Protein AF-L7VYG9-F1 (afdb_monomer)

Organism: NCBI:txid1256578

Sequence (312 aa):
MRDIRASSAPLLAEAERALAEGKRWLALSRLERVWTDLEAAEYSSAIPGDLRHQMSELEREWQRLAPELGAHRTPGPRPAFELLPAAARALAEAALAQMPVYYEASLDYGRNTAPEYGLFYLGAARAQRDFISLVASLPRRPKTWPALSPRDVTGEIAAVRDELLAAYRPPLSIERHAVFIRISALLKEADELGAAGARYGAVLRLLDAKARVARLLHPGRTMGRDQAAARAATYEAVLGSSPLDTTLQRLFLETAQFSAANPDPAAGGGEIAAAIFEDVLPYFPVVLGPAPPAPPQRLAEATVTLVRWPYT

Mean predicted aligned error: 4.99 Å

pLDDT: mean 92.72, std 9.11, range [50.97, 98.69]

Secondary structure (DSSP, 8-state):
-HHHHHHHHHHHHHHHHHHHTT-HHHHHHHHHHHHHHHHHHHHHHHS-HHHHT-HHHHHHHHHHHHHHHHTT-S----GGGTTS-HHHHHHHHHHHHHHHHHHHHHHHHHHHS-HHHHHHHHHHHHHHHHHHHHHHTSPPPPTTSPPP-----HHHHHHHHHHHHHH--TTHHHHTHHHHHHHHHHHHHHHHHHHTT-HHHHHHHHHHHHHHHHHHHSTT----HHHHHHHHHHHHHHHHH-SS--HHHHHHHHHHHHHHT---GGGTHHHHHHHIIIIIGGGHHHHHSPPPPPPP-------------S--

Structure (mmCIF, N/CA/C/O backbone):
data_AF-L7VYG9-F1
#
_entry.id   AF-L7VYG9-F1
#
loop_
_atom_site.group_PDB
_atom_site.id
_atom_site.type_symbol
_atom_site.label_atom_id
_atom_site.label_alt_id
_atom_site.label_comp_id
_atom_site.label_asym_id
_atom_site.label_entity_id
_atom_site.label_seq_id
_atom_site.pdbx_PDB_ins_code
_atom_site.Cartn_x
_atom_site.Cartn_y
_atom_site.Cartn_z
_atom_site.occupancy
_atom_site.B_i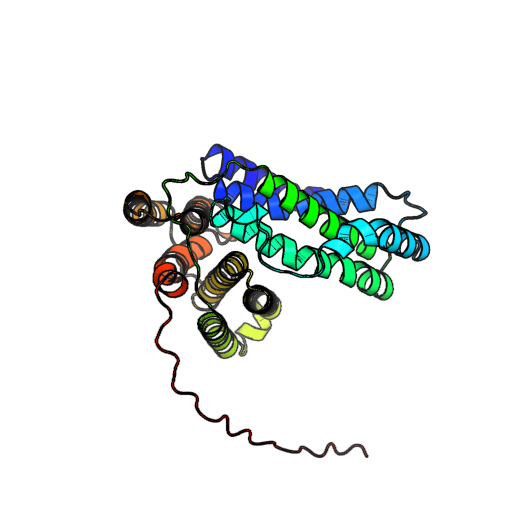so_or_equiv
_atom_site.auth_seq_id
_atom_site.auth_comp_id
_atom_site.auth_asym_id
_atom_site.auth_atom_id
_atom_site.pdbx_PDB_model_num
ATOM 1 N N . MET A 1 1 ? 13.886 9.697 -17.464 1.00 56.62 1 MET A N 1
ATOM 2 C CA . MET A 1 1 ? 14.444 9.908 -16.103 1.00 56.62 1 MET A CA 1
ATOM 3 C C . MET A 1 1 ? 14.079 11.239 -15.447 1.00 56.62 1 MET A C 1
ATOM 5 O O . MET A 1 1 ? 13.814 11.202 -14.255 1.00 56.62 1 MET A O 1
ATOM 9 N N . ARG A 1 2 ? 14.023 12.392 -16.148 1.00 57.75 2 ARG A N 1
ATOM 10 C CA . ARG A 1 2 ? 13.543 13.657 -15.530 1.00 57.75 2 ARG A CA 1
ATOM 11 C C . ARG A 1 2 ? 12.160 13.526 -14.869 1.00 57.75 2 ARG A C 1
ATOM 13 O O . ARG A 1 2 ? 11.923 14.171 -13.858 1.00 57.75 2 ARG A O 1
ATOM 20 N N . ASP A 1 3 ? 11.315 12.653 -15.409 1.00 78.56 3 ASP A N 1
ATOM 21 C CA . ASP A 1 3 ? 9.951 12.412 -14.931 1.00 78.56 3 ASP A CA 1
ATOM 22 C C . ASP A 1 3 ? 9.894 11.729 -13.548 1.00 78.56 3 ASP A C 1
ATOM 24 O O . ASP A 1 3 ? 9.216 12.201 -12.645 1.00 78.56 3 ASP A O 1
ATOM 28 N N . ILE A 1 4 ? 10.724 10.704 -13.307 1.00 82.12 4 ILE A N 1
ATOM 29 C CA . ILE A 1 4 ? 10.684 9.934 -12.048 1.00 82.12 4 ILE A CA 1
ATOM 30 C C . ILE A 1 4 ? 11.119 10.783 -10.852 1.00 82.12 4 ILE A C 1
ATOM 32 O O . ILE A 1 4 ? 10.546 10.689 -9.770 1.00 82.12 4 ILE A O 1
ATOM 36 N N . ARG A 1 5 ? 12.105 11.669 -11.038 1.00 79.19 5 ARG A N 1
ATOM 37 C CA . ARG A 1 5 ? 12.494 12.615 -9.984 1.00 79.19 5 ARG A CA 1
ATOM 38 C C . ARG A 1 5 ? 11.348 13.575 -9.655 1.00 79.19 5 ARG A C 1
ATOM 40 O O . ARG A 1 5 ? 11.150 13.887 -8.485 1.00 79.19 5 ARG A O 1
ATOM 47 N N . ALA A 1 6 ? 10.610 14.031 -10.669 1.00 85.94 6 ALA A N 1
ATOM 48 C CA . ALA A 1 6 ? 9.480 14.936 -10.488 1.00 85.94 6 ALA A CA 1
ATOM 49 C C . ALA A 1 6 ? 8.296 14.250 -9.786 1.00 85.94 6 ALA A C 1
ATOM 51 O O . ALA A 1 6 ? 7.656 14.880 -8.948 1.00 85.94 6 ALA A O 1
ATOM 52 N N . SER A 1 7 ? 8.044 12.966 -10.064 1.00 86.25 7 SER A N 1
ATOM 53 C CA . SER A 1 7 ? 6.979 12.196 -9.408 1.00 86.25 7 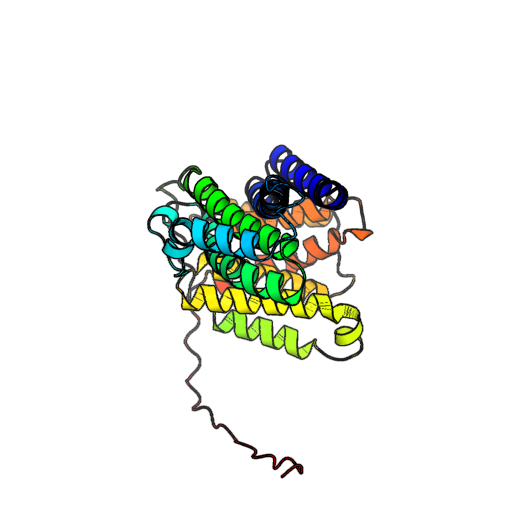SER A CA 1
ATOM 54 C C . SER A 1 7 ? 7.357 11.687 -8.010 1.00 86.25 7 SER A C 1
ATOM 56 O O . SER A 1 7 ? 6.500 11.641 -7.129 1.00 86.25 7 SER A O 1
ATOM 58 N N . SER A 1 8 ? 8.629 11.345 -7.774 1.00 92.06 8 SER A N 1
ATOM 59 C CA . SER A 1 8 ? 9.085 10.718 -6.520 1.00 92.06 8 SER A CA 1
ATOM 60 C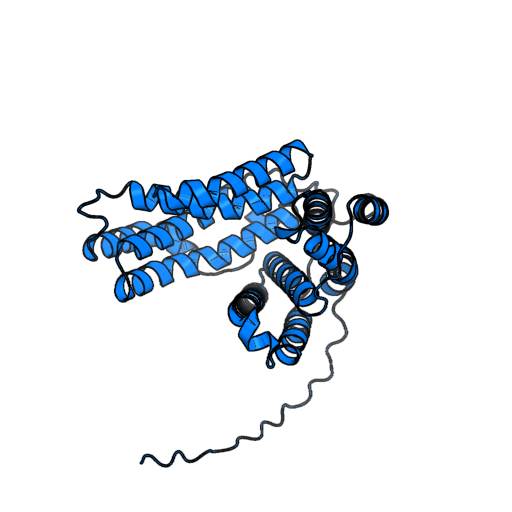 C . SER A 1 8 ? 9.475 11.728 -5.439 1.00 92.06 8 SER A C 1
ATOM 62 O O . SER A 1 8 ? 9.279 11.462 -4.256 1.00 92.06 8 SER A O 1
ATOM 64 N N . ALA A 1 9 ? 10.001 12.904 -5.806 1.00 93.12 9 ALA A N 1
ATOM 65 C CA . ALA A 1 9 ? 10.429 13.901 -4.820 1.00 93.12 9 ALA A CA 1
ATOM 66 C C . ALA A 1 9 ? 9.293 14.376 -3.888 1.00 93.12 9 ALA A C 1
ATOM 68 O O . ALA A 1 9 ? 9.529 14.434 -2.679 1.00 93.12 9 ALA A O 1
ATOM 69 N N . PRO A 1 10 ? 8.061 14.649 -4.375 1.00 92.38 10 PRO A N 1
ATOM 70 C CA . PRO A 1 10 ? 6.944 14.981 -3.494 1.00 92.38 10 PRO A CA 1
ATOM 71 C C . PRO A 1 10 ? 6.613 13.850 -2.518 1.00 92.38 10 PRO A C 1
ATOM 73 O O . PRO A 1 10 ? 6.392 14.122 -1.344 1.00 92.38 10 PRO A O 1
ATOM 76 N N . LEU A 1 11 ? 6.636 12.592 -2.977 1.00 92.25 11 LEU A N 1
ATOM 77 C CA . LEU A 1 11 ? 6.339 11.416 -2.152 1.00 92.25 11 LEU A CA 1
ATOM 78 C C . LEU A 1 11 ? 7.397 11.183 -1.065 1.00 92.25 11 LEU A C 1
ATOM 80 O O . LEU A 1 11 ? 7.047 10.838 0.065 1.00 92.25 11 LEU A O 1
ATOM 84 N N . LEU A 1 12 ? 8.675 11.414 -1.381 1.00 95.88 12 LEU A N 1
ATOM 85 C CA . LEU A 1 12 ? 9.763 11.331 -0.407 1.00 95.88 12 LEU A CA 1
ATOM 86 C C . LEU A 1 12 ? 9.640 12.430 0.654 1.00 95.88 12 LEU A C 1
ATOM 88 O O . LEU A 1 12 ? 9.640 12.121 1.843 1.00 95.88 12 LEU A O 1
ATOM 92 N N . ALA A 1 13 ? 9.432 13.685 0.239 1.00 95.81 13 ALA A N 1
ATOM 93 C CA . ALA A 1 13 ? 9.206 14.801 1.163 1.00 95.81 13 ALA A CA 1
ATOM 94 C C . ALA A 1 13 ? 7.991 14.545 2.075 1.00 95.81 13 ALA A C 1
ATOM 96 O O . ALA A 1 13 ? 7.961 14.898 3.254 1.00 95.81 13 ALA A O 1
ATOM 97 N N . GLU A 1 14 ? 6.978 13.879 1.535 1.00 95.25 14 GLU A N 1
ATOM 98 C CA . GLU A 1 14 ? 5.792 13.437 2.246 1.00 95.25 14 GLU A CA 1
ATOM 99 C C . GLU A 1 14 ? 6.060 12.334 3.286 1.00 95.25 14 GLU A C 1
ATOM 101 O O . GLU A 1 14 ? 5.405 12.322 4.334 1.00 95.25 14 GLU A O 1
ATOM 106 N N . ALA A 1 15 ? 6.988 11.412 3.019 1.00 96.94 15 ALA A N 1
ATOM 107 C CA . ALA A 1 15 ? 7.441 10.401 3.975 1.00 96.94 15 ALA A CA 1
ATOM 108 C C . ALA A 1 15 ? 8.309 11.029 5.080 1.00 96.94 15 ALA A C 1
ATOM 110 O O . ALA A 1 15 ? 8.100 10.751 6.262 1.00 96.94 15 ALA A O 1
ATOM 111 N N . GLU A 1 16 ? 9.220 11.933 4.710 1.00 97.88 16 GLU A N 1
ATOM 112 C CA . GLU A 1 16 ? 10.064 12.696 5.636 1.00 97.88 16 GLU A CA 1
ATOM 113 C C . GLU A 1 16 ? 9.224 13.560 6.581 1.00 97.88 16 GLU A C 1
ATOM 115 O O . GLU A 1 16 ? 9.426 13.524 7.796 1.00 97.88 16 GLU A O 1
ATOM 120 N N . ARG A 1 17 ? 8.222 14.279 6.054 1.00 97.56 17 ARG A N 1
ATOM 121 C CA . ARG A 1 17 ? 7.294 15.068 6.875 1.00 97.56 17 ARG A CA 1
ATOM 122 C C . ARG A 1 17 ? 6.526 14.184 7.852 1.00 97.56 17 ARG A C 1
ATOM 124 O O . ARG A 1 17 ? 6.436 14.519 9.030 1.00 97.56 17 ARG A O 1
ATOM 131 N N . ALA A 1 18 ? 5.996 13.049 7.391 1.00 97.75 18 ALA A N 1
ATOM 132 C CA . ALA A 1 18 ? 5.299 12.110 8.268 1.00 97.75 18 ALA A CA 1
ATOM 133 C C . ALA A 1 18 ? 6.215 11.634 9.409 1.00 97.75 18 ALA A C 1
ATOM 135 O O . ALA A 1 18 ? 5.797 11.618 10.568 1.00 97.75 18 ALA A O 1
ATOM 136 N N . LEU A 1 19 ? 7.480 11.325 9.107 1.00 97.94 19 LEU A N 1
ATOM 137 C CA . LEU A 1 19 ? 8.462 10.925 10.112 1.00 97.94 19 LEU A CA 1
ATOM 138 C C . LEU A 1 19 ? 8.764 12.054 11.110 1.00 97.94 19 LEU A C 1
ATOM 140 O O . LEU A 1 19 ? 8.765 11.805 12.316 1.00 97.94 19 LEU A O 1
ATOM 144 N N . ALA A 1 20 ? 8.972 13.281 10.625 1.00 98.06 20 ALA A N 1
ATOM 145 C CA . ALA A 1 20 ? 9.230 14.461 11.453 1.00 98.06 20 ALA A CA 1
ATOM 146 C C . ALA A 1 20 ? 8.061 14.782 12.404 1.00 98.06 20 ALA A C 1
ATOM 148 O O . ALA A 1 20 ? 8.277 15.221 13.531 1.00 98.06 20 ALA A O 1
ATOM 149 N N . GLU A 1 21 ? 6.827 14.494 11.989 1.00 97.56 21 GLU A N 1
ATOM 150 C CA . GLU A 1 21 ? 5.613 14.623 12.807 1.00 97.56 21 GLU A CA 1
ATOM 151 C C . GLU A 1 21 ? 5.352 13.412 13.727 1.00 97.56 21 GLU A C 1
ATOM 153 O O . GLU A 1 21 ? 4.278 13.296 14.323 1.00 97.56 21 GLU A O 1
ATOM 158 N N . GLY A 1 22 ? 6.301 12.475 13.826 1.00 97.62 22 GLY A N 1
ATOM 159 C CA . GLY A 1 22 ? 6.189 11.280 14.664 1.00 97.62 22 GLY A CA 1
ATOM 160 C C . GLY A 1 22 ? 5.257 10.192 14.116 1.00 97.62 22 GLY A C 1
ATOM 161 O O . GLY A 1 22 ? 5.010 9.209 14.814 1.00 97.62 22 GLY A O 1
ATOM 162 N N . LYS A 1 23 ? 4.771 10.320 12.875 1.00 97.94 23 LYS A N 1
ATOM 163 C CA . LYS A 1 23 ? 3.874 9.362 12.203 1.00 97.94 23 LYS A CA 1
ATOM 164 C C . LYS A 1 23 ? 4.672 8.246 11.535 1.00 97.94 23 LYS A C 1
ATOM 166 O O . LYS A 1 23 ? 4.796 8.169 10.311 1.00 97.94 23 LYS A O 1
ATOM 171 N N . ARG A 1 24 ? 5.312 7.427 12.368 1.00 97.88 24 ARG A N 1
ATOM 172 C CA . ARG A 1 24 ? 6.326 6.451 11.940 1.00 97.88 24 ARG A CA 1
ATOM 173 C C . ARG A 1 24 ? 5.765 5.389 10.997 1.00 97.88 24 ARG A C 1
ATOM 175 O O . ARG A 1 24 ? 6.464 4.985 10.071 1.00 97.88 24 ARG A O 1
ATOM 182 N N . TRP A 1 25 ? 4.528 4.940 11.210 1.00 98.06 25 TRP A N 1
ATOM 183 C CA . TRP A 1 25 ? 3.933 3.887 10.385 1.00 98.06 25 TRP A CA 1
ATOM 184 C C . TRP A 1 25 ? 3.522 4.426 9.022 1.00 98.06 25 TRP A C 1
ATOM 186 O O . TRP A 1 25 ? 3.802 3.792 8.004 1.00 98.06 25 TRP A O 1
ATOM 196 N N . LEU A 1 26 ? 2.945 5.628 8.987 1.00 98.31 26 LEU A N 1
ATOM 197 C CA . LEU A 1 26 ? 2.675 6.336 7.741 1.00 98.31 26 LEU A CA 1
ATOM 198 C C . LEU A 1 26 ? 3.964 6.596 6.953 1.00 98.31 26 LEU A C 1
ATOM 200 O O . LEU A 1 26 ? 3.992 6.362 5.746 1.00 98.31 26 LEU A O 1
ATOM 204 N N . ALA A 1 27 ? 5.026 7.049 7.623 1.00 98.31 27 ALA A N 1
ATOM 205 C CA . ALA A 1 27 ? 6.321 7.272 6.989 1.00 98.31 27 ALA A CA 1
ATOM 206 C C . ALA A 1 27 ? 6.865 5.985 6.352 1.00 98.31 27 ALA A C 1
ATOM 208 O O . ALA A 1 27 ? 7.257 6.012 5.189 1.00 98.31 27 ALA A O 1
ATOM 209 N N . LEU A 1 28 ? 6.809 4.849 7.061 1.00 98.25 28 LEU A N 1
ATOM 210 C CA . LEU A 1 28 ? 7.236 3.549 6.531 1.00 98.25 28 LEU A CA 1
ATOM 211 C C . LEU A 1 28 ? 6.407 3.116 5.309 1.00 98.25 28 LEU A C 1
ATOM 213 O O . LEU A 1 28 ? 6.972 2.678 4.311 1.00 98.25 28 LEU A O 1
ATOM 217 N N . SER A 1 29 ? 5.081 3.272 5.359 1.00 97.88 29 SER A N 1
ATOM 218 C CA . SER A 1 29 ? 4.201 2.939 4.229 1.00 97.88 29 SER A CA 1
ATOM 219 C C . SER A 1 29 ? 4.434 3.836 3.008 1.00 97.88 29 SER A C 1
ATOM 221 O O . SER A 1 29 ? 4.314 3.378 1.876 1.00 97.88 29 SER A O 1
ATOM 223 N N . ARG A 1 30 ? 4.766 5.115 3.207 1.00 96.50 30 ARG A N 1
ATOM 224 C CA . ARG A 1 30 ? 5.100 6.034 2.106 1.00 96.50 30 ARG A CA 1
ATOM 225 C C . ARG A 1 30 ? 6.486 5.767 1.537 1.00 96.50 30 ARG A C 1
ATOM 227 O O . ARG A 1 30 ? 6.659 5.847 0.323 1.00 96.50 30 ARG A O 1
ATOM 234 N N . LEU A 1 31 ? 7.434 5.423 2.409 1.00 96.88 31 LEU A N 1
ATOM 235 C CA . LEU A 1 31 ? 8.778 5.035 2.013 1.00 96.88 31 LEU A CA 1
ATOM 236 C C . LEU A 1 31 ? 8.739 3.817 1.089 1.00 96.88 31 LEU A C 1
ATOM 238 O O . LEU A 1 31 ? 9.388 3.859 0.061 1.00 96.88 31 LEU A O 1
ATOM 242 N N . GLU A 1 32 ? 7.937 2.791 1.390 1.00 96.50 32 GLU A N 1
ATOM 243 C CA . GLU A 1 32 ? 7.758 1.610 0.522 1.00 96.50 32 GLU A CA 1
ATOM 244 C C . GLU A 1 32 ? 7.449 1.982 -0.938 1.00 96.50 32 GLU A C 1
ATOM 246 O O . GLU A 1 32 ? 8.107 1.507 -1.868 1.00 96.50 32 GLU A O 1
ATOM 251 N N . ARG A 1 33 ? 6.493 2.897 -1.132 1.00 92.38 33 ARG A N 1
ATOM 252 C CA . ARG A 1 33 ? 6.072 3.346 -2.465 1.00 92.38 33 ARG A CA 1
ATOM 253 C C . ARG A 1 33 ? 7.187 4.081 -3.194 1.00 92.38 33 ARG A C 1
ATOM 255 O O . ARG A 1 33 ? 7.497 3.746 -4.331 1.00 92.38 33 ARG A O 1
ATOM 262 N N . VAL A 1 34 ? 7.799 5.072 -2.540 1.00 95.19 34 VAL A N 1
ATOM 263 C CA . VAL A 1 34 ? 8.833 5.892 -3.189 1.00 95.19 34 VAL A CA 1
ATOM 264 C C . VAL A 1 34 ? 10.127 5.110 -3.409 1.00 95.19 34 VAL A C 1
ATOM 266 O O . VAL A 1 34 ? 10.799 5.308 -4.415 1.00 95.19 34 VAL A O 1
ATOM 269 N N . TRP A 1 35 ? 10.456 4.195 -2.496 1.00 94.56 35 TRP A N 1
ATOM 270 C CA . TRP A 1 35 ? 11.613 3.311 -2.589 1.00 94.56 35 TRP A CA 1
ATOM 271 C C . TRP A 1 35 ? 11.524 2.440 -3.837 1.00 94.56 35 TRP A C 1
ATOM 273 O O . TRP A 1 35 ? 12.487 2.354 -4.590 1.00 94.56 35 TRP A O 1
ATOM 283 N N . THR A 1 36 ? 10.346 1.865 -4.097 1.00 94.56 36 THR A N 1
ATOM 284 C CA . THR A 1 36 ? 10.110 1.042 -5.289 1.00 94.56 36 THR A CA 1
ATOM 285 C C . THR A 1 36 ? 10.376 1.813 -6.579 1.00 94.56 36 THR A C 1
ATOM 287 O O . THR A 1 36 ? 11.114 1.323 -7.431 1.00 94.56 36 THR A O 1
ATOM 290 N N . ASP A 1 37 ? 9.842 3.030 -6.705 1.00 93.88 37 ASP A N 1
ATOM 291 C CA . ASP A 1 37 ? 10.026 3.854 -7.905 1.00 93.88 37 ASP A CA 1
ATOM 292 C C . ASP A 1 37 ? 11.484 4.309 -8.089 1.00 93.88 37 ASP A C 1
ATOM 294 O O . ASP A 1 37 ? 12.007 4.288 -9.208 1.00 93.88 37 ASP A O 1
ATOM 298 N N . LEU A 1 38 ? 12.152 4.710 -7.001 1.00 94.69 38 LEU A N 1
ATOM 299 C CA . LEU A 1 38 ? 13.537 5.185 -7.034 1.00 94.69 38 LEU A CA 1
ATOM 300 C C . LEU A 1 38 ? 14.519 4.060 -7.373 1.00 94.69 38 LEU A C 1
ATOM 302 O O . LEU A 1 38 ? 15.315 4.225 -8.294 1.00 94.69 38 LEU A O 1
ATOM 306 N N . GLU A 1 39 ? 14.426 2.913 -6.701 1.00 95.31 39 GLU A N 1
ATOM 307 C CA . GLU A 1 39 ? 15.283 1.750 -6.968 1.00 95.31 39 GLU A CA 1
ATOM 308 C C . GLU A 1 39 ? 15.044 1.179 -8.369 1.00 95.31 39 GLU A C 1
ATOM 310 O O . GLU A 1 39 ? 15.992 0.821 -9.069 1.00 95.31 39 GLU A O 1
ATOM 315 N N . ALA A 1 40 ? 13.788 1.135 -8.828 1.00 95.94 40 ALA A N 1
ATOM 316 C CA . ALA A 1 40 ? 13.460 0.704 -10.185 1.00 95.94 40 ALA A CA 1
ATOM 317 C C . ALA A 1 40 ? 14.102 1.611 -11.245 1.00 95.94 40 ALA A C 1
ATOM 319 O O . ALA A 1 40 ? 14.677 1.139 -12.234 1.00 95.94 40 ALA A O 1
ATOM 320 N N . ALA A 1 41 ? 14.039 2.925 -11.022 1.00 95.00 41 ALA A N 1
ATOM 321 C CA . ALA A 1 41 ? 14.656 3.913 -11.890 1.00 95.00 41 ALA A CA 1
ATOM 322 C C . ALA A 1 41 ? 16.181 3.836 -11.866 1.00 95.00 41 ALA A C 1
ATOM 324 O O . ALA A 1 41 ? 16.804 3.874 -12.928 1.00 95.00 41 ALA A O 1
ATOM 325 N N . GLU A 1 42 ? 16.770 3.735 -10.675 1.00 95.56 42 GLU A N 1
ATOM 326 C CA . GLU A 1 42 ? 18.211 3.624 -10.484 1.00 95.56 42 GLU A CA 1
ATOM 327 C C . GLU A 1 42 ? 18.741 2.374 -11.181 1.00 95.56 42 GLU A C 1
ATOM 329 O O . GLU A 1 42 ? 19.631 2.482 -12.026 1.00 95.56 42 GLU A O 1
ATOM 334 N N . TYR A 1 43 ? 18.124 1.219 -10.929 1.00 96.56 43 TYR A N 1
ATOM 335 C CA . TYR A 1 43 ? 18.506 -0.052 -11.531 1.00 96.56 43 TYR A CA 1
ATOM 336 C C . TYR A 1 43 ? 18.452 -0.012 -13.062 1.00 96.56 43 TYR A C 1
ATOM 338 O O . TYR A 1 43 ? 19.452 -0.302 -13.718 1.00 96.56 43 TYR A O 1
ATOM 346 N N . SER A 1 44 ? 17.328 0.425 -13.645 1.00 95.81 44 SER A N 1
ATOM 347 C CA . SER A 1 44 ? 17.208 0.569 -15.103 1.00 95.81 44 SER A CA 1
ATOM 348 C C . SER A 1 44 ? 18.252 1.553 -15.651 1.00 95.81 44 SER A C 1
ATOM 350 O O . SER A 1 44 ? 18.855 1.320 -16.699 1.00 95.81 44 SER A O 1
ATOM 352 N N . SER A 1 45 ? 18.540 2.633 -14.916 1.00 94.06 45 SER A N 1
ATOM 353 C CA . SER A 1 45 ? 19.504 3.649 -15.340 1.00 94.06 45 SER A CA 1
ATOM 354 C C . SER A 1 45 ? 20.970 3.242 -15.263 1.00 94.06 45 SER A C 1
ATOM 356 O O . SER A 1 45 ? 21.785 3.797 -16.003 1.00 94.06 45 SER A O 1
ATOM 358 N N . ALA A 1 46 ? 21.294 2.283 -14.398 1.00 96.75 46 ALA A N 1
ATOM 359 C CA . ALA A 1 46 ? 22.635 1.738 -14.259 1.00 96.75 46 ALA A CA 1
ATOM 360 C C . ALA A 1 46 ? 23.030 0.871 -15.466 1.00 96.75 46 ALA A C 1
ATOM 362 O O . ALA A 1 46 ? 24.218 0.698 -15.732 1.00 96.75 46 ALA A O 1
ATOM 363 N N . ILE A 1 47 ? 22.050 0.371 -16.229 1.00 97.00 47 ILE A N 1
ATOM 364 C CA . ILE A 1 47 ? 22.297 -0.322 -17.495 1.00 97.00 47 ILE A CA 1
ATOM 365 C C . ILE A 1 47 ? 22.746 0.698 -18.555 1.00 97.00 47 ILE A C 1
ATOM 367 O O . ILE A 1 47 ? 22.039 1.698 -18.754 1.00 97.00 47 ILE A O 1
ATOM 371 N N . PRO A 1 48 ? 23.878 0.470 -19.255 1.00 96.69 48 PRO A N 1
ATOM 372 C CA . PRO A 1 48 ? 24.333 1.324 -20.350 1.00 96.69 48 PRO A CA 1
ATOM 373 C C . PRO A 1 48 ? 23.223 1.597 -21.368 1.00 96.69 48 PRO A C 1
ATOM 375 O O . PRO A 1 48 ? 22.434 0.711 -21.690 1.00 96.69 48 PRO A O 1
ATOM 378 N N . GLY A 1 49 ? 23.126 2.840 -21.848 1.00 93.00 49 GLY A N 1
ATOM 379 C CA . GLY A 1 49 ? 21.982 3.284 -22.652 1.00 93.00 49 GLY A CA 1
ATOM 380 C C . GLY A 1 49 ? 21.782 2.483 -23.941 1.00 93.00 49 GLY A C 1
ATOM 381 O O . GLY A 1 49 ? 20.650 2.202 -24.312 1.00 93.00 49 GLY A O 1
ATOM 382 N N . ASP A 1 50 ? 22.865 2.060 -24.587 1.00 94.44 50 ASP A N 1
ATOM 383 C CA . ASP A 1 50 ? 22.848 1.198 -25.770 1.00 94.44 50 ASP A CA 1
ATOM 384 C C . ASP A 1 50 ? 22.350 -0.223 -25.471 1.00 94.44 50 ASP A C 1
ATOM 386 O O . ASP A 1 50 ? 21.670 -0.816 -26.308 1.00 94.44 50 ASP A O 1
ATOM 390 N N . LEU A 1 51 ? 22.640 -0.755 -24.281 1.00 97.19 51 LEU A N 1
ATOM 391 C CA . LEU A 1 51 ? 22.176 -2.070 -23.831 1.00 97.19 51 LEU A CA 1
ATOM 392 C C . LEU A 1 51 ? 20.738 -2.038 -23.304 1.00 97.19 51 LEU A C 1
ATOM 394 O O . LEU A 1 51 ? 19.982 -2.979 -23.522 1.00 97.19 51 LEU A O 1
ATOM 398 N N . ARG A 1 52 ? 20.321 -0.945 -22.657 1.00 96.81 52 ARG A N 1
ATOM 399 C CA . ARG A 1 52 ? 19.002 -0.808 -22.010 1.00 96.81 52 ARG A CA 1
ATOM 400 C C . ARG A 1 52 ? 17.823 -1.008 -22.965 1.00 96.81 52 ARG A C 1
ATOM 402 O O . ARG A 1 52 ? 16.752 -1.419 -22.534 1.00 96.81 52 ARG A O 1
ATOM 409 N N . HIS A 1 53 ? 18.026 -0.724 -24.247 1.00 96.88 53 HIS A N 1
ATOM 410 C CA . HIS A 1 53 ? 17.022 -0.876 -25.300 1.00 96.88 53 HIS A CA 1
ATOM 411 C C . HIS A 1 53 ? 17.095 -2.232 -26.019 1.00 96.88 53 HIS A C 1
ATOM 413 O O . HIS A 1 53 ? 16.415 -2.432 -27.024 1.00 96.88 53 HIS A O 1
ATOM 419 N N . GLN A 1 54 ? 17.918 -3.172 -25.544 1.00 98.12 54 GLN A N 1
ATOM 420 C CA . GLN A 1 54 ? 18.079 -4.491 -26.152 1.00 98.12 54 GLN A CA 1
ATOM 421 C C . GLN A 1 54 ? 17.289 -5.542 -25.374 1.00 98.12 54 GLN A C 1
ATOM 423 O O . GLN A 1 54 ? 17.450 -5.702 -24.167 1.00 98.12 54 GLN A O 1
ATOM 428 N N . MET A 1 55 ? 16.469 -6.326 -26.073 1.00 98.38 55 MET A N 1
ATOM 429 C CA . MET A 1 55 ? 15.716 -7.417 -25.441 1.00 98.38 55 MET A CA 1
ATOM 430 C C . MET A 1 55 ? 16.641 -8.473 -24.812 1.00 98.38 55 MET A C 1
ATOM 432 O O . MET A 1 55 ? 16.362 -8.971 -23.726 1.00 98.38 55 MET A O 1
ATOM 436 N N . SER A 1 56 ? 17.785 -8.753 -25.441 1.00 98.38 56 SER A N 1
ATOM 437 C CA . SER A 1 56 ? 18.798 -9.674 -24.909 1.00 98.38 56 SER A CA 1
ATOM 438 C C . SER A 1 56 ? 19.390 -9.216 -23.574 1.00 98.38 56 SER A C 1
ATOM 440 O O . SER A 1 56 ? 19.801 -10.049 -22.768 1.00 98.38 56 SER A O 1
ATOM 442 N N . GLU A 1 57 ? 19.442 -7.905 -23.326 1.00 98.44 57 GLU A N 1
ATOM 443 C CA . GLU A 1 57 ? 19.882 -7.344 -22.047 1.00 98.44 57 GLU A CA 1
ATOM 444 C C . GLU A 1 57 ? 18.857 -7.623 -20.946 1.00 98.44 57 GLU A C 1
ATOM 446 O O . GLU A 1 57 ? 19.214 -8.151 -19.895 1.00 98.44 57 GLU A O 1
ATOM 451 N N . LEU A 1 58 ? 17.580 -7.334 -21.215 1.00 98.50 58 LEU A N 1
ATOM 452 C CA . LEU A 1 58 ? 16.484 -7.629 -20.294 1.00 98.50 58 LEU A CA 1
ATOM 453 C C . LEU A 1 58 ? 16.426 -9.123 -19.953 1.00 98.50 58 LEU A C 1
ATOM 455 O O . LEU A 1 58 ? 16.356 -9.477 -18.779 1.00 98.50 58 LEU A O 1
ATOM 459 N N . GLU A 1 59 ? 16.485 -10.003 -20.954 1.00 98.56 59 GLU A N 1
ATOM 460 C CA . GLU A 1 59 ? 16.461 -11.454 -20.736 1.00 98.56 59 GLU A CA 1
ATOM 461 C C . GLU A 1 59 ? 17.649 -11.924 -19.889 1.00 98.56 59 GLU A C 1
ATOM 463 O O . GLU A 1 59 ? 17.472 -12.744 -18.984 1.00 98.56 59 GLU A O 1
ATOM 468 N N . ARG A 1 60 ? 18.845 -11.367 -20.123 1.00 98.44 60 ARG A N 1
ATOM 469 C CA . ARG A 1 60 ? 20.031 -11.671 -19.316 1.00 98.44 60 ARG A CA 1
ATOM 470 C C . ARG A 1 60 ? 19.856 -11.232 -17.865 1.00 98.44 60 ARG A C 1
ATOM 472 O O . ARG A 1 60 ? 20.127 -12.023 -16.965 1.00 98.44 60 ARG A O 1
ATOM 479 N N . GLU A 1 61 ? 19.400 -10.006 -17.623 1.00 98.31 61 GLU A N 1
ATOM 480 C CA . GLU A 1 61 ? 19.179 -9.496 -16.265 1.00 98.31 61 GLU A CA 1
ATOM 481 C C . GLU A 1 61 ? 18.065 -10.265 -15.536 1.00 98.31 61 GLU A C 1
ATOM 483 O O . GLU A 1 61 ? 18.209 -10.605 -14.358 1.00 98.31 61 GLU A O 1
ATOM 488 N N . TRP A 1 62 ? 16.991 -10.620 -16.244 1.00 98.06 62 TRP A N 1
ATOM 489 C CA . TRP A 1 62 ? 15.902 -11.440 -15.713 1.00 98.06 62 TRP A CA 1
ATOM 490 C C . TRP A 1 62 ? 16.398 -12.821 -15.264 1.00 98.06 62 TRP A C 1
ATOM 492 O O . TRP A 1 62 ? 16.078 -13.267 -14.158 1.00 98.06 62 TRP A O 1
ATOM 502 N N . GLN A 1 63 ? 17.235 -13.475 -16.077 1.00 97.56 63 GLN A N 1
ATOM 503 C CA . GLN A 1 63 ? 17.881 -14.743 -15.721 1.00 97.56 63 GLN A CA 1
ATOM 504 C C . GLN A 1 63 ? 18.868 -14.576 -14.559 1.00 97.56 63 GLN A C 1
ATOM 506 O O . GLN A 1 63 ? 18.880 -15.399 -13.644 1.00 97.56 63 GLN A O 1
ATOM 511 N N . ARG A 1 64 ? 19.665 -13.499 -14.559 1.00 97.62 64 ARG A N 1
ATOM 512 C CA . ARG A 1 64 ? 20.649 -13.205 -13.506 1.00 97.62 64 ARG A CA 1
ATOM 513 C C . ARG A 1 64 ? 19.991 -13.065 -12.134 1.00 97.62 64 ARG A C 1
ATOM 515 O O . ARG A 1 64 ? 20.530 -13.575 -11.157 1.00 97.62 64 ARG A O 1
ATOM 522 N N . LEU A 1 65 ? 18.837 -12.400 -12.056 1.00 96.50 65 LEU A N 1
ATOM 523 C CA . LEU A 1 65 ? 18.103 -12.200 -10.802 1.00 96.50 65 LEU A CA 1
ATOM 524 C C . LEU A 1 65 ? 17.180 -13.367 -10.421 1.00 96.50 65 LEU A C 1
ATOM 526 O O . LEU A 1 65 ? 16.649 -13.380 -9.308 1.00 96.50 65 LEU A O 1
ATOM 530 N N . ALA A 1 66 ? 17.005 -14.365 -11.294 1.00 95.12 66 ALA A N 1
ATOM 531 C CA . ALA A 1 66 ? 16.130 -15.508 -11.039 1.00 95.12 66 ALA A CA 1
ATOM 532 C C . ALA A 1 66 ? 16.445 -16.257 -9.728 1.00 95.12 66 ALA A C 1
ATOM 534 O O . ALA A 1 66 ? 15.498 -16.585 -9.016 1.00 95.12 66 ALA A O 1
ATOM 535 N N . PRO A 1 67 ? 17.712 -16.510 -9.338 1.00 94.00 67 PRO A N 1
ATOM 536 C CA . PRO A 1 67 ? 18.006 -17.184 -8.071 1.00 94.00 67 PRO A CA 1
ATOM 537 C C . PRO A 1 67 ? 17.630 -16.339 -6.846 1.00 94.00 67 PRO A C 1
ATOM 539 O O . PRO A 1 67 ? 17.128 -16.870 -5.857 1.00 94.00 67 PRO A O 1
ATOM 542 N N . GLU A 1 68 ? 17.841 -15.021 -6.920 1.00 91.31 68 GLU A N 1
ATOM 543 C CA . GLU A 1 68 ? 17.599 -14.086 -5.815 1.00 91.31 68 GLU A CA 1
ATOM 544 C C . GLU A 1 68 ? 16.103 -13.824 -5.596 1.00 91.31 68 GLU A C 1
ATOM 546 O O . GLU A 1 68 ? 15.638 -13.766 -4.459 1.00 91.31 68 GLU A O 1
ATOM 551 N N . LEU A 1 69 ? 15.344 -13.671 -6.683 1.00 91.38 69 LEU A N 1
ATOM 552 C CA . LEU A 1 69 ? 13.915 -13.347 -6.641 1.00 91.38 69 LEU A CA 1
ATOM 553 C C . LEU A 1 69 ? 13.034 -14.607 -6.719 1.00 91.38 69 LEU A C 1
ATOM 555 O O . LEU A 1 69 ? 11.938 -14.653 -6.164 1.00 91.38 69 LEU A O 1
ATOM 559 N N . GLY A 1 70 ? 13.520 -15.682 -7.339 1.00 77.25 70 GLY A N 1
ATOM 560 C CA . GLY A 1 70 ? 12.796 -16.944 -7.495 1.00 77.25 70 GLY A CA 1
ATOM 561 C C . GLY A 1 70 ? 12.645 -17.747 -6.202 1.00 77.25 70 GLY A C 1
ATOM 562 O O . GLY A 1 70 ? 11.639 -18.434 -6.028 1.00 77.25 70 GLY A O 1
ATOM 563 N N . ALA A 1 71 ? 13.572 -17.601 -5.249 1.00 73.06 71 ALA A N 1
ATOM 564 C CA . ALA A 1 71 ? 13.505 -18.248 -3.933 1.00 73.06 71 ALA A CA 1
ATOM 565 C C . ALA A 1 71 ? 12.319 -17.771 -3.065 1.00 73.06 71 ALA A C 1
ATOM 567 O O . ALA A 1 71 ? 12.093 -18.269 -1.960 1.00 73.06 71 ALA A O 1
ATOM 568 N N . HIS A 1 72 ? 11.576 -16.768 -3.527 1.00 70.44 72 HIS A N 1
ATOM 569 C CA . HIS A 1 72 ? 10.533 -16.081 -2.775 1.00 70.44 72 HIS A CA 1
ATOM 570 C C . HIS A 1 72 ? 9.179 -16.073 -3.502 1.00 70.44 72 HIS A C 1
ATOM 572 O O . HIS A 1 72 ? 8.301 -15.295 -3.146 1.00 70.44 72 HIS A O 1
ATOM 578 N N . ARG A 1 73 ? 8.995 -16.964 -4.487 1.00 72.44 73 ARG A N 1
ATOM 579 C CA . ARG A 1 73 ? 7.773 -17.069 -5.304 1.00 72.44 73 ARG A CA 1
ATOM 580 C C . ARG A 1 73 ? 6.523 -17.488 -4.539 1.00 72.44 73 ARG A C 1
ATOM 582 O O . ARG A 1 73 ? 5.428 -17.228 -5.021 1.00 72.44 73 ARG A O 1
ATOM 589 N N . THR A 1 74 ? 6.666 -18.135 -3.386 1.00 74.44 74 THR A N 1
ATOM 590 C CA . THR A 1 74 ? 5.515 -18.524 -2.569 1.00 74.44 74 THR A CA 1
ATOM 591 C C . THR A 1 74 ? 5.212 -17.402 -1.576 1.00 74.44 74 THR A C 1
ATOM 593 O O . THR A 1 74 ? 5.953 -17.259 -0.594 1.00 74.44 74 THR A O 1
ATOM 596 N N . PRO A 1 75 ? 4.159 -16.591 -1.798 1.00 71.94 75 PRO A N 1
ATOM 597 C CA . PRO A 1 75 ? 3.644 -15.736 -0.742 1.00 71.94 75 PRO A CA 1
ATOM 598 C C . PRO A 1 75 ? 3.220 -16.620 0.433 1.00 71.94 75 PRO A C 1
ATOM 600 O O . PRO A 1 75 ? 2.725 -17.732 0.251 1.00 71.94 75 PRO A O 1
ATOM 603 N N . GLY A 1 76 ? 3.465 -16.151 1.650 1.00 72.94 76 GLY A N 1
ATOM 604 C CA . GLY A 1 76 ? 3.075 -16.874 2.850 1.00 72.94 76 GLY A CA 1
ATOM 605 C C . GLY A 1 76 ? 3.753 -16.345 4.109 1.00 72.94 76 GLY A C 1
ATOM 606 O O . GLY A 1 76 ? 4.634 -15.480 4.033 1.00 72.94 76 GLY A O 1
ATOM 607 N N . PRO A 1 77 ? 3.347 -16.851 5.286 1.00 76.00 77 PRO A N 1
ATOM 608 C CA . PRO A 1 77 ? 3.937 -16.459 6.553 1.00 76.00 77 PRO A CA 1
ATOM 609 C C . PRO A 1 77 ? 5.436 -16.746 6.561 1.00 76.00 77 PRO A C 1
ATOM 611 O O . PRO A 1 77 ? 5.874 -17.859 6.267 1.00 76.00 77 PRO A O 1
ATOM 614 N N . ARG A 1 78 ? 6.231 -15.749 6.953 1.00 85.38 78 ARG A N 1
ATOM 615 C CA . ARG A 1 78 ? 7.652 -15.946 7.241 1.00 85.38 78 ARG A CA 1
ATOM 616 C C . ARG A 1 78 ? 7.871 -15.917 8.748 1.00 85.38 78 ARG A C 1
ATOM 618 O O . ARG A 1 78 ? 7.445 -14.946 9.375 1.00 85.38 78 ARG A O 1
ATOM 625 N N . PRO A 1 79 ? 8.614 -16.880 9.323 1.00 86.25 79 PRO A N 1
ATOM 626 C CA . PRO A 1 79 ? 8.984 -16.842 10.739 1.00 86.25 79 PRO A CA 1
ATOM 627 C C . PRO A 1 79 ? 9.665 -15.524 11.140 1.00 86.25 79 PRO A C 1
ATOM 629 O O . PRO A 1 79 ? 9.432 -14.990 12.221 1.00 86.25 79 PRO A O 1
ATOM 632 N N . ALA A 1 80 ? 10.443 -14.933 10.224 1.00 87.81 80 ALA A N 1
ATOM 633 C CA . ALA A 1 80 ? 11.085 -13.632 10.419 1.00 87.81 80 ALA A CA 1
ATOM 634 C C . ALA A 1 80 ? 10.093 -12.486 10.707 1.00 87.81 80 ALA A C 1
ATOM 636 O O . ALA A 1 80 ? 10.478 -11.491 11.318 1.00 87.81 80 ALA A O 1
ATOM 637 N N . PHE A 1 81 ? 8.825 -12.616 10.303 1.00 91.69 81 PHE A N 1
ATOM 638 C CA . PHE A 1 81 ? 7.806 -11.581 10.482 1.00 91.69 81 PHE A CA 1
ATOM 639 C C . PHE A 1 81 ? 6.987 -11.734 11.768 1.00 91.69 81 PHE A C 1
ATOM 641 O O . PHE A 1 81 ? 6.289 -10.801 12.155 1.00 91.69 81 PHE A O 1
ATOM 648 N N . GLU A 1 82 ? 7.057 -12.870 12.467 1.00 89.88 82 GLU A N 1
ATOM 649 C CA . GLU A 1 82 ? 6.195 -13.159 13.629 1.00 89.88 82 GLU A CA 1
ATOM 650 C C . GLU A 1 82 ? 6.376 -12.179 14.798 1.00 89.88 82 GLU A C 1
ATOM 652 O O . GLU A 1 82 ? 5.466 -11.943 15.602 1.00 89.88 82 GLU A O 1
ATOM 657 N N . LEU A 1 83 ? 7.571 -11.600 14.893 1.00 91.44 83 LEU A N 1
ATOM 658 C CA . LEU A 1 83 ? 7.944 -10.654 15.936 1.00 91.44 83 LEU A CA 1
ATOM 659 C C . LEU A 1 83 ? 7.907 -9.203 15.454 1.00 91.44 83 LEU A C 1
ATOM 661 O O . LEU A 1 83 ? 8.285 -8.318 16.217 1.00 91.44 83 LEU A O 1
ATOM 665 N N . LEU A 1 84 ? 7.471 -8.938 14.223 1.00 95.12 84 LEU A N 1
ATOM 666 C CA . LEU A 1 84 ? 7.293 -7.575 13.737 1.00 95.12 84 LEU A CA 1
ATOM 667 C C . LEU A 1 84 ? 5.970 -6.989 14.242 1.00 95.12 84 LEU A C 1
ATOM 669 O O . LEU A 1 84 ? 4.992 -7.728 14.376 1.00 95.12 84 LEU A O 1
ATOM 673 N N . PRO A 1 85 ? 5.910 -5.670 14.483 1.00 95.75 85 PRO A N 1
ATOM 674 C CA . PRO A 1 85 ? 4.645 -4.984 14.705 1.00 95.75 85 PRO A CA 1
ATOM 675 C C . PRO A 1 85 ? 3.662 -5.198 13.545 1.00 95.75 85 PRO A C 1
ATOM 677 O O . PRO A 1 85 ? 4.081 -5.280 12.388 1.00 95.75 85 PRO A O 1
ATOM 680 N N . ALA A 1 86 ? 2.364 -5.258 13.838 1.00 95.69 86 ALA A N 1
ATOM 681 C CA . ALA A 1 86 ? 1.303 -5.575 12.879 1.00 95.69 86 ALA A CA 1
ATOM 682 C C . ALA A 1 86 ? 1.365 -4.752 11.577 1.00 95.69 86 ALA A C 1
ATOM 684 O O . ALA A 1 86 ? 1.218 -5.321 10.497 1.00 95.69 86 ALA A O 1
ATOM 685 N N . ALA A 1 87 ? 1.622 -3.440 11.656 1.00 96.94 87 ALA A N 1
ATOM 686 C CA . ALA A 1 87 ? 1.774 -2.591 10.468 1.00 96.94 87 ALA A CA 1
ATOM 687 C C . ALA A 1 87 ? 2.996 -2.971 9.618 1.00 96.94 87 ALA A C 1
ATOM 689 O O . ALA A 1 87 ? 2.882 -3.113 8.403 1.00 96.94 87 ALA A O 1
ATOM 690 N N . ALA A 1 88 ? 4.156 -3.166 10.253 1.00 97.06 88 ALA A N 1
ATOM 691 C CA . ALA A 1 88 ? 5.382 -3.573 9.570 1.00 97.06 88 ALA A CA 1
ATOM 692 C C . ALA A 1 88 ? 5.211 -4.942 8.902 1.00 97.06 88 ALA A C 1
ATOM 694 O O . ALA A 1 88 ? 5.518 -5.105 7.724 1.00 97.06 88 ALA A O 1
ATOM 695 N N . ARG A 1 89 ? 4.644 -5.910 9.628 1.00 96.31 89 ARG A N 1
ATOM 696 C CA . ARG A 1 89 ? 4.334 -7.234 9.088 1.00 96.31 89 ARG A CA 1
ATOM 697 C C . ARG A 1 89 ? 3.395 -7.158 7.886 1.00 96.31 89 ARG A C 1
ATOM 699 O O . ARG A 1 89 ? 3.662 -7.814 6.887 1.00 96.31 89 ARG A O 1
ATOM 706 N N . ALA A 1 90 ? 2.328 -6.364 7.968 1.00 97.12 90 ALA A N 1
ATOM 707 C CA . ALA A 1 90 ? 1.381 -6.208 6.869 1.00 97.12 90 ALA A CA 1
ATOM 708 C C . ALA A 1 90 ? 2.044 -5.643 5.605 1.00 97.12 90 ALA A C 1
ATOM 710 O O . ALA A 1 90 ? 1.819 -6.161 4.514 1.00 97.12 90 ALA A O 1
ATOM 711 N N . LEU A 1 91 ? 2.902 -4.628 5.760 1.00 97.75 91 LEU A N 1
ATOM 712 C CA . LEU A 1 91 ? 3.674 -4.048 4.659 1.00 97.75 91 LEU A CA 1
ATOM 713 C C . LEU A 1 91 ? 4.659 -5.063 4.058 1.00 97.75 91 LEU A C 1
ATOM 715 O O . LEU A 1 91 ? 4.741 -5.171 2.840 1.00 97.75 91 LEU A O 1
ATOM 719 N N . ALA A 1 92 ? 5.361 -5.846 4.886 1.00 96.88 92 ALA A N 1
ATOM 720 C CA . ALA A 1 92 ? 6.283 -6.879 4.407 1.00 96.88 92 ALA A CA 1
ATOM 721 C C . ALA A 1 92 ? 5.572 -8.037 3.690 1.00 96.88 92 ALA A C 1
ATOM 723 O O . ALA A 1 92 ? 6.063 -8.519 2.673 1.00 96.88 92 ALA A O 1
ATOM 724 N N . GLU A 1 93 ? 4.424 -8.490 4.201 1.00 96.62 93 GLU A N 1
ATOM 725 C CA . GLU A 1 93 ? 3.606 -9.516 3.546 1.00 96.62 93 GLU A CA 1
ATOM 726 C C . GLU A 1 93 ? 3.092 -9.027 2.185 1.00 96.62 93 GLU A C 1
ATOM 728 O O . GLU A 1 93 ? 3.173 -9.760 1.201 1.00 96.62 93 GLU A O 1
ATOM 733 N N . ALA A 1 94 ? 2.634 -7.776 2.108 1.00 97.19 94 ALA A N 1
ATOM 734 C CA . ALA A 1 94 ? 2.178 -7.175 0.862 1.00 97.19 94 ALA A CA 1
ATOM 735 C C . ALA A 1 94 ? 3.322 -7.004 -0.160 1.00 97.19 94 ALA A C 1
ATOM 737 O O . ALA A 1 94 ? 3.188 -7.412 -1.311 1.00 97.19 94 ALA A O 1
ATOM 738 N N . ALA A 1 95 ? 4.479 -6.498 0.276 1.00 96.69 95 ALA A N 1
ATOM 739 C CA . ALA A 1 95 ? 5.689 -6.405 -0.543 1.00 96.69 95 ALA A CA 1
ATOM 740 C C . ALA A 1 95 ? 6.126 -7.774 -1.092 1.00 96.69 95 ALA A C 1
ATOM 742 O O . ALA A 1 95 ? 6.455 -7.921 -2.272 1.00 96.69 95 AL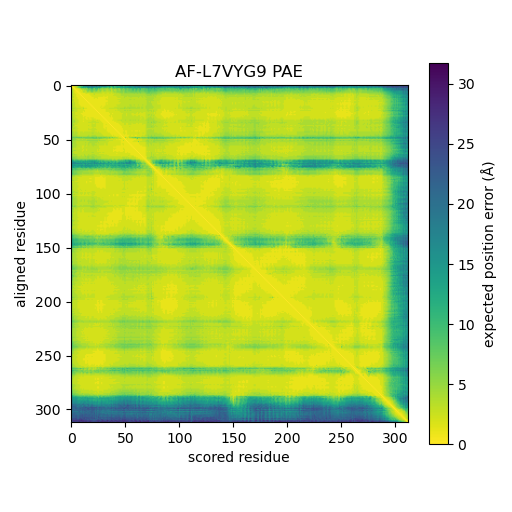A A O 1
ATOM 743 N N . LEU A 1 96 ? 6.068 -8.808 -0.245 1.00 95.44 96 LEU A N 1
ATOM 744 C CA . LEU A 1 96 ? 6.409 -10.177 -0.621 1.00 95.44 96 LEU A CA 1
ATOM 745 C C . LEU A 1 96 ? 5.492 -10.732 -1.716 1.00 95.44 96 LEU A C 1
ATOM 747 O O . LEU A 1 96 ? 5.975 -11.460 -2.579 1.00 95.44 96 LEU A O 1
ATOM 751 N N . ALA A 1 97 ? 4.203 -10.391 -1.702 1.00 94.88 97 ALA A N 1
ATOM 752 C CA . ALA A 1 97 ? 3.274 -10.800 -2.753 1.00 94.88 97 ALA A CA 1
ATOM 753 C C . ALA A 1 97 ? 3.496 -10.046 -4.073 1.00 94.88 97 ALA A C 1
ATOM 755 O O . ALA A 1 97 ? 3.366 -10.641 -5.141 1.00 94.88 97 ALA A O 1
ATOM 756 N N . GLN A 1 98 ? 3.879 -8.767 -4.027 1.00 95.88 98 GLN A N 1
ATOM 757 C CA . GLN A 1 98 ? 4.120 -7.971 -5.237 1.00 95.88 98 GLN A CA 1
ATOM 758 C C . GLN A 1 98 ? 5.440 -8.305 -5.937 1.00 95.88 98 GLN A C 1
ATOM 760 O O . GLN A 1 98 ? 5.528 -8.246 -7.163 1.00 95.88 98 GLN A O 1
ATOM 765 N N . MET A 1 99 ? 6.465 -8.685 -5.176 1.00 96.00 99 MET A N 1
ATOM 766 C CA . MET A 1 99 ? 7.792 -9.014 -5.694 1.00 96.00 99 MET A CA 1
ATOM 767 C C . MET A 1 99 ? 7.776 -10.030 -6.866 1.00 96.00 99 MET A C 1
ATOM 769 O O . MET A 1 99 ? 8.335 -9.705 -7.918 1.00 96.00 99 MET A O 1
ATOM 773 N N . PRO A 1 100 ? 7.138 -11.222 -6.771 1.00 94.88 100 PRO A N 1
ATOM 774 C CA . PRO A 1 100 ? 7.071 -12.154 -7.898 1.00 94.88 100 PRO A CA 1
ATOM 775 C C . PRO A 1 100 ? 6.218 -11.627 -9.058 1.00 94.88 100 PRO A C 1
ATOM 777 O O . PRO A 1 100 ? 6.534 -11.918 -10.207 1.00 94.88 100 PRO A O 1
ATOM 780 N N . VAL A 1 101 ? 5.183 -10.821 -8.789 1.00 94.56 101 VAL A N 1
ATOM 781 C CA . VAL A 1 101 ? 4.350 -10.216 -9.841 1.00 94.56 101 VAL A CA 1
ATOM 782 C C . VAL A 1 101 ? 5.187 -9.286 -10.713 1.00 94.56 101 VAL A C 1
ATOM 784 O O . VAL A 1 101 ? 5.153 -9.411 -11.933 1.00 94.56 101 VAL A O 1
ATOM 787 N N . TYR A 1 102 ? 5.983 -8.399 -10.111 1.00 96.81 102 TYR A N 1
ATOM 788 C CA . TYR A 1 102 ? 6.878 -7.520 -10.865 1.00 96.81 102 TYR A CA 1
ATOM 789 C C . TYR A 1 102 ? 7.961 -8.295 -11.619 1.00 96.81 102 TYR A C 1
ATOM 791 O O . TYR A 1 102 ? 8.249 -7.972 -12.770 1.00 96.81 102 TYR A O 1
ATOM 799 N N . TYR A 1 103 ? 8.532 -9.333 -11.001 1.00 97.12 103 TYR A N 1
ATOM 800 C CA . TYR A 1 103 ? 9.552 -10.158 -11.644 1.00 97.12 103 TYR A CA 1
ATOM 801 C C . TYR A 1 103 ? 9.014 -10.866 -12.894 1.00 97.12 103 TYR A C 1
ATOM 803 O O . TYR A 1 103 ? 9.618 -10.765 -13.960 1.00 97.12 103 TYR A O 1
ATOM 811 N N . GLU A 1 104 ? 7.871 -11.545 -12.797 1.00 94.81 104 GLU A N 1
ATOM 812 C CA . GLU A 1 104 ? 7.284 -12.261 -13.937 1.00 94.81 104 GLU A CA 1
ATOM 813 C C . GLU A 1 104 ? 6.759 -11.283 -15.000 1.00 94.81 104 GLU A C 1
ATOM 815 O O . GLU A 1 104 ? 7.043 -11.441 -16.187 1.00 94.81 104 GLU A O 1
ATOM 820 N N . ALA A 1 105 ? 6.083 -10.205 -14.586 1.00 96.06 105 ALA A N 1
ATOM 821 C CA . ALA A 1 105 ? 5.560 -9.207 -15.516 1.00 96.06 105 ALA A CA 1
ATOM 822 C C . ALA A 1 105 ? 6.663 -8.443 -16.263 1.00 96.06 105 ALA A C 1
ATOM 824 O O . ALA A 1 105 ? 6.417 -7.967 -17.368 1.00 96.06 105 ALA A O 1
ATOM 825 N N . SER A 1 106 ? 7.868 -8.318 -15.694 1.00 97.69 106 SER A N 1
ATOM 826 C CA . SER A 1 106 ? 8.963 -7.555 -16.306 1.00 97.69 106 SER A CA 1
ATOM 827 C C . SER A 1 106 ? 9.305 -8.031 -17.721 1.00 97.69 106 SER A C 1
ATOM 829 O O . SER A 1 106 ? 9.449 -7.213 -18.632 1.00 97.69 106 SER A O 1
ATOM 831 N N . LEU A 1 107 ? 9.375 -9.347 -17.931 1.00 97.19 107 LEU A N 1
ATOM 832 C CA . LEU A 1 107 ? 9.757 -9.925 -19.213 1.00 97.19 107 LEU A CA 1
ATOM 833 C C . LEU A 1 107 ? 8.643 -9.766 -20.251 1.00 97.19 107 LEU A C 1
ATOM 835 O O . LEU A 1 107 ? 8.883 -9.268 -21.352 1.00 97.19 107 LEU A O 1
ATOM 839 N N . ASP A 1 108 ? 7.415 -10.135 -19.888 1.00 97.50 108 ASP A N 1
ATOM 840 C CA . ASP A 1 108 ? 6.266 -10.038 -20.788 1.00 97.50 108 ASP A CA 1
ATOM 841 C C . ASP A 1 108 ? 5.946 -8.584 -21.137 1.00 97.50 108 ASP A C 1
ATOM 843 O O . ASP A 1 108 ? 5.675 -8.265 -22.297 1.00 97.50 108 ASP A O 1
ATOM 847 N N . TYR A 1 109 ? 6.028 -7.674 -20.167 1.00 97.56 109 TYR A N 1
ATOM 848 C CA . TYR A 1 109 ? 5.807 -6.256 -20.420 1.00 97.56 109 TYR A CA 1
ATOM 849 C C . TYR A 1 109 ? 6.897 -5.677 -21.323 1.00 97.56 109 TYR A C 1
ATOM 851 O O . TYR A 1 109 ? 6.579 -4.968 -22.278 1.00 97.56 109 TYR A O 1
ATOM 859 N N . GLY A 1 110 ? 8.166 -6.029 -21.091 1.00 98.00 110 GLY A N 1
ATOM 860 C CA . GLY A 1 110 ? 9.271 -5.622 -21.957 1.00 98.00 110 GLY A CA 1
ATOM 861 C C . GLY A 1 110 ? 9.107 -6.107 -23.400 1.00 98.00 110 GLY A C 1
ATOM 862 O O . GLY A 1 110 ? 9.360 -5.344 -24.330 1.00 98.00 110 GLY A O 1
ATOM 863 N N . ARG A 1 111 ? 8.629 -7.345 -23.602 1.00 98.00 111 ARG A N 1
ATOM 864 C CA . ARG A 1 111 ? 8.372 -7.935 -24.935 1.00 98.00 111 ARG A CA 1
ATOM 865 C C . ARG A 1 111 ? 7.245 -7.247 -25.687 1.00 98.00 111 ARG A C 1
ATOM 867 O O . ARG A 1 111 ? 7.323 -7.108 -26.903 1.00 98.00 111 ARG A O 1
ATOM 874 N N . ASN A 1 112 ? 6.213 -6.821 -24.967 1.00 98.06 112 ASN A N 1
ATOM 875 C CA . ASN A 1 112 ? 5.033 -6.197 -25.557 1.00 98.06 112 ASN A CA 1
ATOM 876 C C . ASN A 1 112 ? 5.135 -4.666 -25.669 1.00 98.06 112 ASN A C 1
ATOM 878 O O . ASN A 1 112 ? 4.275 -4.053 -26.299 1.00 98.06 112 ASN A O 1
ATOM 882 N N . THR A 1 113 ? 6.148 -4.038 -25.060 1.00 97.31 113 THR A N 1
ATOM 883 C CA . THR A 1 113 ? 6.329 -2.577 -25.078 1.00 97.31 113 THR A CA 1
ATOM 884 C C . THR A 1 113 ? 7.747 -2.177 -25.488 1.00 97.31 113 THR A C 1
ATOM 886 O O . THR A 1 113 ? 7.981 -1.908 -26.664 1.00 97.31 113 THR A O 1
ATOM 889 N N . ALA A 1 114 ? 8.685 -2.127 -24.540 1.00 97.56 114 ALA A N 1
ATOM 890 C CA . ALA A 1 114 ? 10.102 -1.877 -24.767 1.00 97.56 114 ALA A CA 1
ATOM 891 C C . ALA A 1 114 ? 10.953 -2.464 -23.616 1.00 97.56 114 ALA A C 1
ATOM 893 O O . ALA A 1 114 ? 10.503 -2.443 -22.460 1.00 97.56 114 ALA A O 1
ATOM 894 N N . PRO A 1 115 ? 12.182 -2.954 -23.884 1.00 98.06 115 PRO A N 1
ATOM 895 C CA . PRO A 1 115 ? 13.033 -3.590 -22.874 1.00 98.06 115 PRO A CA 1
ATOM 896 C C . PRO A 1 115 ? 13.286 -2.732 -21.628 1.00 98.06 115 PRO A C 1
ATOM 898 O O . PRO A 1 115 ? 13.297 -3.256 -20.515 1.00 98.06 115 PRO A O 1
ATOM 901 N N . GLU A 1 116 ? 13.418 -1.412 -21.775 1.00 97.12 116 GLU A N 1
ATOM 902 C CA . GLU A 1 116 ? 13.667 -0.493 -20.661 1.00 97.12 116 GLU A CA 1
ATOM 903 C C . GLU A 1 116 ? 12.551 -0.484 -19.606 1.00 97.12 116 GLU A C 1
ATOM 905 O O . GLU A 1 116 ? 12.832 -0.291 -18.419 1.00 97.12 116 GLU A O 1
ATOM 910 N N . TYR A 1 117 ? 11.299 -0.716 -20.015 1.00 97.25 117 TYR A N 1
ATOM 911 C CA . TYR A 1 117 ? 10.175 -0.825 -19.090 1.00 97.25 117 TYR A CA 1
ATOM 912 C C . TYR A 1 117 ? 10.186 -2.171 -18.373 1.00 97.25 117 TYR A C 1
ATOM 914 O O . TYR A 1 117 ? 9.882 -2.231 -17.183 1.00 97.25 117 TYR A O 1
ATOM 922 N N . GLY A 1 118 ? 10.599 -3.238 -19.061 1.00 97.94 118 GLY A N 1
ATOM 923 C CA . GLY A 1 118 ? 10.865 -4.518 -18.413 1.00 97.94 118 GLY A CA 1
ATOM 924 C C . GLY A 1 118 ? 11.965 -4.394 -17.358 1.00 97.94 118 GLY A C 1
ATOM 925 O O . GLY A 1 118 ? 11.771 -4.796 -16.215 1.00 97.94 118 GLY A O 1
ATOM 926 N N . LEU A 1 119 ? 13.078 -3.729 -17.684 1.00 98.25 119 LEU A N 1
ATOM 927 C CA . LEU A 1 119 ? 14.166 -3.466 -16.734 1.00 98.25 119 LEU A CA 1
ATOM 928 C C . LEU A 1 119 ? 13.697 -2.636 -15.531 1.00 98.25 119 LEU A C 1
ATOM 930 O O . LEU A 1 119 ? 14.118 -2.897 -14.405 1.00 98.25 119 LEU A O 1
ATOM 934 N N . PHE A 1 120 ? 12.795 -1.673 -15.742 1.00 97.44 120 PHE A N 1
ATOM 935 C CA . PHE A 1 120 ? 12.173 -0.925 -14.649 1.00 97.44 120 PHE A CA 1
ATOM 936 C C . PHE A 1 120 ? 11.371 -1.846 -13.713 1.00 97.44 120 PHE A C 1
ATOM 938 O O . PHE A 1 120 ? 11.598 -1.834 -12.506 1.00 97.44 120 PHE A O 1
ATOM 945 N N . TYR A 1 121 ? 10.494 -2.703 -14.246 1.00 97.88 121 TYR A N 1
ATOM 946 C CA . TYR A 1 121 ? 9.739 -3.671 -13.434 1.00 97.88 121 TYR A CA 1
ATOM 947 C C . TYR A 1 121 ? 10.637 -4.680 -12.713 1.00 97.88 121 TYR A C 1
ATOM 949 O O . TYR A 1 121 ? 10.374 -5.040 -11.565 1.00 97.88 121 TYR A O 1
ATOM 957 N N . LEU A 1 122 ? 11.731 -5.100 -13.345 1.00 97.62 122 LEU A N 1
ATOM 958 C CA . LEU A 1 122 ? 12.719 -5.964 -12.712 1.00 97.62 122 LEU A CA 1
ATOM 959 C C . LEU A 1 122 ? 13.400 -5.263 -11.521 1.00 97.62 122 LEU A C 1
ATOM 961 O O . LEU A 1 122 ? 13.565 -5.858 -10.454 1.00 97.62 122 LEU A O 1
ATOM 965 N N . GLY A 1 123 ? 13.714 -3.973 -11.669 1.00 97.81 123 GLY A N 1
ATOM 966 C CA . GLY A 1 123 ? 14.179 -3.126 -10.572 1.00 97.81 123 GLY A CA 1
ATOM 967 C C . GLY A 1 123 ? 13.139 -2.967 -9.456 1.00 97.81 123 GLY A C 1
ATOM 968 O O . GLY A 1 123 ? 13.493 -3.068 -8.285 1.00 97.81 123 GLY A O 1
ATOM 969 N N . ALA A 1 124 ? 11.852 -2.830 -9.790 1.00 97.75 124 ALA A N 1
ATOM 970 C CA . ALA A 1 124 ? 10.769 -2.783 -8.803 1.00 97.75 124 ALA A CA 1
ATOM 971 C C . ALA A 1 124 ? 10.655 -4.093 -8.000 1.00 97.75 124 ALA A C 1
ATOM 973 O O . ALA A 1 124 ? 10.477 -4.062 -6.782 1.00 97.75 124 ALA A O 1
ATOM 974 N N . ALA A 1 125 ? 10.830 -5.254 -8.643 1.00 97.31 125 ALA A N 1
ATOM 975 C CA . ALA A 1 125 ? 10.876 -6.541 -7.947 1.00 97.31 125 ALA A CA 1
ATOM 976 C C . ALA A 1 125 ? 12.035 -6.599 -6.937 1.00 97.31 125 ALA A C 1
ATOM 978 O O . ALA A 1 125 ? 11.851 -7.014 -5.792 1.00 97.31 125 ALA A O 1
ATOM 979 N N . ARG A 1 126 ? 13.225 -6.125 -7.328 1.00 97.31 126 ARG A N 1
ATOM 980 C CA . ARG A 1 126 ? 14.372 -6.012 -6.418 1.00 97.31 126 ARG A CA 1
ATOM 981 C C . ARG A 1 126 ? 14.083 -5.054 -5.258 1.00 97.31 126 ARG A C 1
ATOM 983 O O . ARG A 1 126 ? 14.369 -5.391 -4.111 1.00 97.31 126 ARG A O 1
ATOM 990 N N . ALA A 1 127 ? 13.468 -3.911 -5.536 1.00 97.69 127 ALA A N 1
ATOM 991 C CA . ALA A 1 127 ? 13.117 -2.925 -4.523 1.00 97.69 127 ALA A CA 1
ATOM 992 C C . ALA A 1 127 ? 12.171 -3.497 -3.457 1.00 97.69 127 ALA A C 1
ATOM 994 O O . ALA A 1 127 ? 12.382 -3.272 -2.267 1.00 97.69 127 ALA A O 1
ATOM 995 N N . GLN A 1 128 ? 11.185 -4.307 -3.862 1.00 97.38 128 GLN A N 1
ATOM 996 C CA . GLN A 1 128 ? 10.290 -5.001 -2.931 1.00 97.38 128 GLN A CA 1
ATOM 997 C C . GLN A 1 128 ? 11.050 -5.979 -2.021 1.00 97.38 128 GLN A C 1
ATOM 999 O O . GLN A 1 128 ? 10.834 -6.002 -0.809 1.00 97.38 128 GLN A O 1
ATOM 1004 N N . ARG A 1 129 ? 12.008 -6.744 -2.563 1.00 95.81 129 ARG A N 1
ATOM 1005 C CA . ARG A 1 129 ? 12.893 -7.611 -1.760 1.00 95.81 129 ARG A CA 1
ATOM 1006 C C . ARG A 1 129 ? 13.722 -6.811 -0.750 1.00 95.81 129 ARG A C 1
ATOM 1008 O O . ARG A 1 129 ? 13.849 -7.208 0.414 1.00 95.81 129 ARG A O 1
ATOM 1015 N N . ASP A 1 130 ? 14.300 -5.702 -1.190 1.00 96.44 130 ASP A N 1
ATOM 1016 C CA . ASP A 1 130 ? 15.153 -4.861 -0.350 1.00 96.44 130 ASP A CA 1
ATOM 1017 C C . ASP A 1 130 ? 14.316 -4.191 0.758 1.00 96.44 130 ASP A C 1
ATOM 1019 O O . ASP A 1 130 ? 14.719 -4.188 1.924 1.00 96.44 130 ASP A O 1
ATOM 1023 N N . PHE A 1 131 ? 13.085 -3.771 0.450 1.00 97.38 131 PHE A N 1
ATOM 1024 C CA . PHE A 1 131 ? 12.124 -3.276 1.436 1.00 97.38 131 PHE A CA 1
ATOM 1025 C C . PHE A 1 131 ? 11.726 -4.345 2.468 1.00 97.38 131 PHE A C 1
ATOM 1027 O O . PHE A 1 131 ? 11.698 -4.063 3.667 1.00 97.38 131 PHE A O 1
ATOM 1034 N N . ILE A 1 132 ? 11.491 -5.594 2.053 1.00 95.56 132 ILE A N 1
ATOM 1035 C CA . ILE A 1 132 ? 11.243 -6.710 2.986 1.00 95.56 132 ILE A CA 1
ATOM 1036 C C . ILE A 1 132 ? 12.417 -6.877 3.958 1.00 95.56 132 ILE A C 1
ATOM 1038 O O . ILE A 1 132 ? 12.207 -7.101 5.153 1.00 95.56 132 ILE A O 1
ATOM 1042 N N . SER A 1 133 ? 13.647 -6.743 3.461 1.00 94.56 133 SER A N 1
ATOM 1043 C CA . SER A 1 133 ? 14.863 -6.856 4.273 1.00 94.56 133 SER A CA 1
ATOM 1044 C C . SER A 1 133 ? 14.986 -5.698 5.269 1.00 94.56 133 SER A C 1
ATOM 1046 O O . SER A 1 133 ? 15.268 -5.926 6.447 1.00 94.56 133 SER A O 1
ATOM 1048 N N . LEU A 1 134 ? 14.687 -4.470 4.832 1.00 95.88 134 LEU A N 1
ATOM 1049 C CA . LEU A 1 134 ? 14.594 -3.295 5.699 1.00 95.88 134 LEU A CA 1
ATOM 1050 C C . LEU A 1 134 ? 13.566 -3.520 6.812 1.00 95.88 134 LEU A C 1
ATOM 1052 O O . LEU A 1 134 ? 13.886 -3.358 7.988 1.00 95.88 134 LEU A O 1
ATOM 1056 N N . VAL A 1 135 ? 12.352 -3.946 6.466 1.00 96.25 135 VAL A N 1
ATOM 1057 C CA . VAL A 1 135 ? 11.284 -4.188 7.441 1.00 96.25 135 VAL A CA 1
ATOM 1058 C C . VAL A 1 135 ? 11.664 -5.295 8.428 1.00 96.25 135 VAL A C 1
ATOM 1060 O O . VAL A 1 135 ? 11.425 -5.153 9.627 1.00 96.25 135 VAL A O 1
ATOM 1063 N N . ALA A 1 136 ? 12.318 -6.360 7.964 1.00 93.25 136 ALA A N 1
ATOM 1064 C CA . ALA A 1 136 ? 12.819 -7.432 8.823 1.00 93.25 136 ALA A CA 1
ATOM 1065 C C . ALA A 1 136 ? 13.923 -6.975 9.800 1.00 93.25 136 ALA A C 1
ATOM 1067 O O . ALA A 1 136 ? 14.111 -7.612 10.838 1.00 93.25 136 ALA A O 1
ATOM 1068 N N . SER A 1 137 ? 14.631 -5.878 9.501 1.00 94.44 137 SER A N 1
ATOM 1069 C CA . SER A 1 137 ? 15.628 -5.276 10.400 1.00 94.44 137 SER A CA 1
ATOM 1070 C C . SER A 1 137 ? 15.039 -4.334 11.457 1.00 94.44 137 SER A C 1
ATOM 1072 O O . SER A 1 137 ? 15.757 -3.906 12.364 1.00 94.44 137 SER A O 1
ATOM 1074 N N . LEU A 1 138 ? 13.746 -4.000 11.368 1.00 94.69 138 LEU A N 1
ATOM 1075 C CA . LEU A 1 138 ? 13.110 -3.101 12.326 1.00 94.69 138 LEU A CA 1
ATOM 1076 C C . LEU A 1 138 ? 13.067 -3.720 13.733 1.00 94.69 138 LEU A C 1
ATOM 1078 O O . LEU A 1 138 ? 13.037 -4.948 13.887 1.00 94.69 138 LEU A O 1
ATOM 1082 N N . PRO A 1 139 ? 13.012 -2.883 14.789 1.00 92.69 139 PRO A N 1
ATOM 1083 C CA . PRO A 1 139 ? 12.826 -3.369 16.145 1.00 92.69 139 PRO A CA 1
ATOM 1084 C C . PRO A 1 139 ? 11.603 -4.280 16.255 1.00 92.69 139 PRO A C 1
ATOM 1086 O O . PRO A 1 139 ? 10.510 -3.966 15.777 1.00 92.69 139 PRO A O 1
ATOM 1089 N N . ARG A 1 140 ? 11.796 -5.414 16.928 1.00 93.00 140 ARG A N 1
ATOM 1090 C CA . ARG A 1 140 ? 10.723 -6.370 17.203 1.00 93.00 140 ARG A CA 1
ATOM 1091 C C . ARG A 1 140 ? 9.672 -5.736 18.112 1.00 93.00 140 ARG A C 1
ATOM 1093 O O . ARG A 1 140 ? 9.996 -4.922 18.979 1.00 93.00 140 ARG A O 1
ATOM 1100 N N . ARG A 1 141 ? 8.418 -6.159 17.954 1.00 90.06 141 ARG A N 1
ATOM 1101 C CA . ARG A 1 141 ? 7.329 -5.785 18.858 1.00 90.06 141 ARG A CA 1
ATOM 1102 C C . ARG A 1 141 ? 7.671 -6.203 20.297 1.00 90.06 141 ARG A C 1
ATOM 1104 O O . ARG A 1 141 ? 8.295 -7.255 20.492 1.00 90.06 141 ARG A O 1
ATOM 1111 N N . PRO A 1 142 ? 7.263 -5.426 21.314 1.00 86.38 142 PRO A N 1
ATOM 1112 C CA . PRO A 1 142 ? 7.425 -5.826 22.704 1.00 86.38 142 PRO A CA 1
ATOM 1113 C C . PRO A 1 142 ? 6.798 -7.201 22.957 1.00 86.38 142 PRO A C 1
ATOM 1115 O O . PRO A 1 142 ? 5.680 -7.469 22.521 1.00 86.38 142 PRO A O 1
ATOM 1118 N N . LYS A 1 143 ? 7.487 -8.070 23.711 1.00 84.06 143 LYS A N 1
ATOM 1119 C CA . LYS A 1 143 ? 6.946 -9.389 24.103 1.00 84.06 143 LYS A CA 1
ATOM 1120 C C . LYS A 1 143 ? 5.652 -9.285 24.918 1.00 84.06 143 LYS A C 1
ATOM 1122 O O . LYS A 1 143 ? 4.895 -10.244 24.976 1.00 84.06 143 LYS A O 1
ATOM 1127 N N . THR A 1 144 ? 5.435 -8.140 25.563 1.00 84.19 144 THR A N 1
ATOM 1128 C CA . THR A 1 144 ? 4.248 -7.832 26.366 1.00 84.19 144 THR A CA 1
ATOM 1129 C C . THR A 1 144 ? 3.003 -7.593 25.524 1.00 84.19 144 THR A C 1
ATOM 1131 O O . THR A 1 144 ? 1.903 -7.687 26.055 1.00 84.19 144 THR A O 1
ATOM 1134 N N . TRP A 1 145 ? 3.149 -7.293 24.232 1.00 84.06 145 TRP A N 1
ATOM 1135 C CA . TRP A 1 145 ? 2.009 -7.163 23.336 1.00 84.06 145 TRP A CA 1
ATOM 1136 C C . TRP A 1 145 ? 1.603 -8.569 22.883 1.00 84.06 145 TRP A C 1
ATOM 1138 O O . TRP A 1 145 ? 2.433 -9.286 22.313 1.00 84.06 145 TRP A O 1
ATOM 1148 N N . PRO A 1 146 ? 0.359 -9.019 23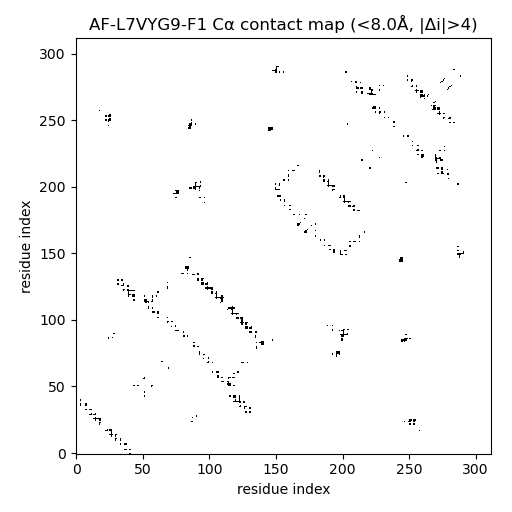.103 1.00 84.44 146 PRO A N 1
ATOM 1149 C CA . PRO A 1 146 ? -0.159 -10.215 22.463 1.00 84.44 146 PRO A CA 1
ATOM 1150 C C . PRO A 1 146 ? -0.053 -10.066 20.945 1.00 84.44 146 PRO A C 1
ATOM 1152 O O . PRO A 1 146 ? -0.241 -8.978 20.395 1.00 84.44 146 PRO A O 1
ATOM 1155 N N . ALA A 1 147 ? 0.284 -11.162 20.263 1.00 76.56 147 ALA A N 1
ATOM 1156 C CA . ALA A 1 147 ? 0.256 -11.166 18.808 1.00 76.56 147 ALA A CA 1
ATOM 1157 C C . ALA A 1 147 ? -1.175 -10.887 18.350 1.00 76.56 147 ALA A C 1
ATOM 1159 O O . ALA A 1 147 ? -2.112 -11.529 18.829 1.00 76.56 147 ALA A O 1
ATOM 1160 N N . LEU A 1 148 ? -1.338 -9.979 17.393 1.00 83.25 148 LEU A N 1
ATOM 1161 C CA . LEU A 1 148 ? -2.574 -9.948 16.636 1.00 83.25 148 LEU A CA 1
ATOM 1162 C C . LEU A 1 148 ? -2.677 -11.278 15.866 1.00 83.25 148 LEU A C 1
ATOM 1164 O O . LEU A 1 148 ? -1.685 -11.820 15.377 1.00 83.25 148 LEU A O 1
ATOM 1168 N N . SER A 1 149 ? -3.867 -11.846 15.763 1.00 85.62 149 SER A N 1
ATOM 1169 C CA . SER A 1 149 ? -4.094 -12.995 14.889 1.00 85.62 149 SER A CA 1
ATOM 1170 C C . SER A 1 149 ? -5.264 -12.635 13.999 1.00 85.62 149 SER A C 1
ATOM 1172 O O . SER A 1 149 ? -6.404 -12.939 14.353 1.00 85.62 149 SER A O 1
ATOM 1174 N N . PRO A 1 150 ? -5.015 -11.900 12.896 1.00 88.88 150 PRO A N 1
ATOM 1175 C CA . PRO A 1 150 ? -6.077 -11.600 11.959 1.00 88.88 150 PRO A CA 1
ATOM 1176 C C . PRO A 1 150 ? -6.740 -12.906 11.527 1.00 88.88 150 PRO A C 1
ATOM 1178 O O . PRO A 1 150 ? -6.076 -13.930 11.304 1.00 88.88 150 PRO A O 1
ATOM 1181 N N . ARG A 1 151 ? -8.064 -12.890 11.462 1.00 90.75 151 ARG A N 1
ATOM 1182 C CA . ARG A 1 151 ? -8.831 -14.029 10.970 1.00 90.75 151 ARG A CA 1
ATOM 1183 C C . ARG A 1 151 ? -8.765 -14.099 9.446 1.00 90.75 151 ARG A C 1
ATOM 1185 O O . ARG A 1 151 ? -8.178 -13.241 8.792 1.00 90.75 151 ARG A O 1
ATOM 1192 N N . ASP A 1 152 ? -9.359 -15.146 8.893 1.00 93.25 152 ASP A N 1
ATOM 1193 C CA . ASP A 1 152 ? -9.692 -15.156 7.474 1.00 93.25 152 ASP A CA 1
ATOM 1194 C C . ASP A 1 152 ? -10.695 -14.024 7.184 1.00 93.25 152 ASP A C 1
ATOM 1196 O O . ASP A 1 152 ? -11.686 -13.869 7.909 1.00 93.25 152 ASP A O 1
ATOM 1200 N N . VAL A 1 153 ? -10.388 -13.217 6.168 1.00 95.81 153 VAL A N 1
ATOM 1201 C CA . VAL A 1 153 ? -11.168 -12.049 5.740 1.00 95.81 153 VAL A CA 1
ATOM 1202 C C . VAL A 1 153 ? -11.781 -12.217 4.348 1.00 95.81 153 VAL A C 1
ATOM 1204 O O . VAL A 1 153 ? -12.238 -11.244 3.755 1.00 95.81 153 VAL A O 1
ATOM 1207 N N . THR A 1 154 ? -11.820 -13.443 3.817 1.00 95.69 154 THR A N 1
ATOM 1208 C CA . THR A 1 154 ? -12.401 -13.744 2.496 1.00 95.69 154 THR A CA 1
ATOM 1209 C C . THR A 1 154 ? -13.846 -13.238 2.378 1.00 95.69 154 THR A C 1
ATOM 1211 O O . THR A 1 154 ? -14.224 -12.649 1.366 1.00 95.69 154 THR A O 1
ATOM 1214 N N . GLY A 1 155 ? -14.653 -13.401 3.434 1.00 94.44 155 GLY A N 1
ATOM 1215 C CA . GLY A 1 155 ? -16.031 -12.898 3.465 1.00 94.44 155 GLY A CA 1
ATOM 1216 C C . GLY A 1 155 ? -16.113 -11.371 3.375 1.00 94.44 155 GLY A C 1
ATOM 1217 O O . GLY A 1 155 ? -16.952 -10.829 2.661 1.00 94.44 155 GLY A O 1
ATOM 1218 N N . GLU A 1 156 ? -15.209 -10.662 4.045 1.00 97.19 156 GLU A N 1
ATOM 1219 C CA . GLU A 1 156 ? -15.146 -9.200 4.027 1.00 97.19 156 GLU A CA 1
ATOM 1220 C C . GLU A 1 156 ? -14.606 -8.667 2.701 1.00 97.19 156 GLU A C 1
ATOM 1222 O O . GLU A 1 156 ? -15.063 -7.619 2.246 1.00 97.19 156 GLU A O 1
ATOM 1227 N N . ILE A 1 157 ? -13.667 -9.376 2.066 1.00 97.94 157 ILE A N 1
ATOM 1228 C CA . ILE A 1 157 ? -13.197 -9.048 0.715 1.00 97.94 157 ILE A CA 1
ATOM 1229 C C . ILE A 1 157 ? -14.352 -9.179 -0.282 1.00 97.94 157 ILE A C 1
ATOM 1231 O O . ILE A 1 157 ? -14.558 -8.270 -1.090 1.00 97.94 157 ILE A O 1
ATOM 1235 N N . ALA A 1 158 ? -15.143 -10.253 -0.194 1.00 97.69 158 ALA A N 1
ATOM 1236 C CA . ALA A 1 158 ? -16.339 -10.428 -1.015 1.00 97.69 158 ALA A CA 1
ATOM 1237 C C . ALA A 1 158 ? -17.365 -9.305 -0.780 1.00 97.69 158 ALA A C 1
ATOM 1239 O O . ALA A 1 158 ? -17.835 -8.709 -1.743 1.00 97.69 158 ALA A O 1
ATOM 1240 N N . ALA A 1 159 ? -17.632 -8.932 0.475 1.00 96.88 159 ALA A N 1
ATOM 1241 C CA . ALA A 1 159 ? -18.559 -7.843 0.788 1.00 96.88 159 ALA A CA 1
ATOM 1242 C C . ALA A 1 159 ? -18.116 -6.493 0.186 1.00 96.88 159 ALA A C 1
ATOM 1244 O O . ALA A 1 159 ? -18.911 -5.808 -0.455 1.00 96.88 159 ALA A O 1
ATOM 1245 N N . VAL A 1 160 ? -16.834 -6.123 0.317 1.00 98.31 160 VAL A N 1
ATOM 1246 C CA . VAL A 1 160 ? -16.308 -4.877 -0.281 1.00 98.31 160 VAL A CA 1
ATOM 1247 C C . VAL A 1 160 ? -16.294 -4.950 -1.816 1.00 98.31 160 VAL A C 1
ATOM 1249 O O . VAL A 1 160 ? -16.490 -3.936 -2.489 1.00 98.31 160 VAL A O 1
ATOM 1252 N N . ARG A 1 161 ? -16.101 -6.140 -2.399 1.00 98.50 161 ARG A N 1
ATOM 1253 C CA . ARG A 1 161 ? -16.242 -6.358 -3.847 1.00 98.50 161 ARG A CA 1
ATOM 1254 C C . ARG A 1 161 ? -17.680 -6.149 -4.313 1.00 98.50 161 ARG A C 1
ATOM 1256 O O . ARG A 1 161 ? -17.872 -5.496 -5.335 1.00 98.50 161 ARG A O 1
ATOM 1263 N N . ASP A 1 162 ? -18.664 -6.654 -3.580 1.00 98.25 162 ASP A N 1
ATOM 1264 C CA . ASP A 1 162 ? -20.079 -6.479 -3.913 1.00 98.25 162 ASP A CA 1
ATOM 1265 C C . ASP A 1 162 ? -20.482 -4.997 -3.853 1.00 98.25 162 ASP A C 1
ATOM 1267 O O . ASP A 1 162 ? -21.146 -4.504 -4.767 1.00 98.25 162 ASP A O 1
ATOM 1271 N N . GLU A 1 163 ? -19.997 -4.250 -2.851 1.00 98.06 163 GLU A N 1
ATOM 1272 C CA . GLU A 1 163 ? -20.144 -2.786 -2.786 1.00 98.06 163 GLU A CA 1
ATOM 1273 C C . GLU A 1 163 ? -19.551 -2.099 -4.034 1.00 98.06 163 GLU A C 1
ATOM 1275 O O . GLU A 1 163 ? -20.195 -1.241 -4.649 1.00 98.06 163 GLU A O 1
ATOM 1280 N N . LEU A 1 164 ? -18.339 -2.494 -4.448 1.00 98.25 164 LEU A N 1
ATOM 1281 C CA . LEU A 1 164 ? -17.673 -1.952 -5.637 1.00 98.25 164 LEU A CA 1
ATOM 1282 C C . LEU A 1 164 ? -18.449 -2.262 -6.926 1.00 98.25 164 LEU A C 1
ATOM 1284 O O . LEU A 1 164 ? -18.610 -1.380 -7.770 1.00 98.25 164 LEU A O 1
ATOM 1288 N N . LEU A 1 165 ? -18.932 -3.497 -7.087 1.00 97.75 165 LEU A N 1
ATOM 1289 C CA . LEU A 1 165 ? -19.700 -3.923 -8.259 1.00 97.75 165 LEU A CA 1
ATOM 1290 C C . LEU A 1 165 ? -21.052 -3.210 -8.335 1.00 97.75 165 LEU A C 1
ATOM 1292 O O . LEU A 1 165 ? -21.441 -2.764 -9.413 1.00 97.75 165 LEU A O 1
ATOM 1296 N N . ALA A 1 166 ? -21.730 -3.014 -7.202 1.00 97.62 166 ALA A N 1
ATOM 1297 C CA . ALA A 1 166 ? -22.964 -2.232 -7.141 1.00 97.62 166 ALA A CA 1
ATOM 1298 C C . ALA A 1 166 ? -22.750 -0.768 -7.578 1.00 97.62 166 ALA A C 1
ATOM 1300 O O . ALA A 1 166 ? -23.636 -0.153 -8.180 1.00 97.62 166 ALA A O 1
ATOM 1301 N N . ALA A 1 167 ? -21.562 -0.213 -7.315 1.00 97.38 167 ALA A N 1
ATOM 1302 C CA . ALA A 1 167 ? -21.168 1.121 -7.760 1.00 97.38 167 ALA A CA 1
ATOM 1303 C C . ALA A 1 167 ? -20.741 1.182 -9.239 1.00 97.38 167 ALA A C 1
ATOM 1305 O O . ALA A 1 167 ? -20.730 2.269 -9.824 1.00 97.38 167 ALA A O 1
ATOM 1306 N N . TYR A 1 168 ? -20.387 0.050 -9.859 1.00 97.50 168 TYR A N 1
ATOM 1307 C CA . TYR A 1 168 ? -19.851 -0.015 -11.221 1.00 97.50 168 TYR A CA 1
ATOM 1308 C C . TYR A 1 168 ? -20.947 0.109 -12.288 1.00 97.50 168 TYR A C 1
ATOM 1310 O O . TYR A 1 168 ? -21.294 -0.834 -12.997 1.00 97.50 168 TYR A O 1
ATOM 1318 N N . ARG A 1 169 ? -21.493 1.316 -12.427 1.00 96.94 169 ARG A N 1
ATOM 1319 C CA . ARG A 1 169 ? -22.493 1.669 -13.441 1.00 96.94 169 ARG A CA 1
ATOM 1320 C C . ARG A 1 169 ? -22.265 3.087 -13.978 1.00 96.94 169 ARG A C 1
ATOM 1322 O O . ARG A 1 169 ? -21.720 3.921 -13.247 1.00 96.94 169 ARG A O 1
ATOM 1329 N N . PRO A 1 170 ? -22.662 3.393 -15.227 1.00 96.38 170 PRO A N 1
ATOM 1330 C CA . PRO A 1 170 ? -22.593 4.755 -15.746 1.00 96.38 170 PRO A CA 1
ATOM 1331 C C . PRO A 1 170 ? -23.403 5.753 -14.890 1.00 96.38 170 PRO A C 1
ATOM 1333 O O . PRO A 1 170 ? -24.423 5.365 -14.315 1.00 96.38 170 PRO A O 1
ATOM 1336 N N . PRO A 1 171 ? -22.978 7.029 -14.805 1.00 95.56 171 PRO A N 1
ATOM 1337 C CA . PRO A 1 171 ? -21.778 7.584 -15.443 1.00 95.56 171 PRO A CA 1
ATOM 1338 C C . PRO A 1 171 ? -20.477 7.269 -14.681 1.00 95.56 171 PRO A C 1
ATOM 1340 O O . PRO A 1 171 ? -19.392 7.345 -15.255 1.00 95.56 171 PRO A O 1
ATOM 1343 N N . LEU A 1 172 ? -20.570 6.840 -13.417 1.00 95.31 172 LEU A N 1
ATOM 1344 C CA . LEU A 1 172 ? -19.423 6.689 -12.519 1.00 95.31 172 LEU A CA 1
ATOM 1345 C C . LEU A 1 172 ? -18.370 5.697 -13.038 1.00 95.31 172 LEU A C 1
ATOM 1347 O O . LEU A 1 172 ? -17.174 5.975 -12.954 1.00 95.31 172 LEU A O 1
ATOM 1351 N N . SER A 1 173 ? -18.788 4.561 -13.611 1.00 95.19 173 SER A N 1
ATOM 1352 C CA . SER A 1 173 ? -17.867 3.559 -14.176 1.00 95.19 173 SER A CA 1
ATOM 1353 C C . SER A 1 173 ? -17.065 4.061 -15.379 1.00 95.19 173 SER A C 1
ATOM 1355 O O . SER A 1 173 ? -15.966 3.559 -15.620 1.00 95.19 173 SER A O 1
ATOM 1357 N N . ILE A 1 174 ? -17.587 5.057 -16.103 1.00 95.94 174 ILE A N 1
ATOM 1358 C CA . ILE A 1 174 ? -16.914 5.703 -17.234 1.00 95.94 174 ILE A CA 1
ATOM 1359 C C . ILE A 1 174 ? -15.950 6.763 -16.698 1.00 95.94 174 ILE A C 1
ATOM 1361 O O . ILE A 1 174 ? -14.753 6.718 -16.971 1.00 95.94 174 ILE A O 1
ATOM 1365 N N . GLU A 1 175 ? -16.450 7.677 -15.868 1.00 97.12 175 GLU A N 1
ATOM 1366 C CA . GLU A 1 175 ? -15.682 8.819 -15.357 1.00 97.12 175 GLU A CA 1
ATOM 1367 C C . GLU A 1 175 ? -14.532 8.409 -14.429 1.00 97.12 175 GLU A C 1
ATOM 1369 O O . GLU A 1 175 ? -13.500 9.077 -14.356 1.00 97.12 175 GLU A O 1
ATOM 1374 N N . ARG A 1 176 ? -14.703 7.309 -13.688 1.00 96.50 176 ARG A N 1
ATOM 1375 C CA . ARG A 1 176 ? -13.761 6.852 -12.658 1.00 96.50 176 ARG A CA 1
ATOM 1376 C C . ARG A 1 176 ? -13.203 5.458 -12.944 1.00 96.50 176 ARG A C 1
ATOM 1378 O O . ARG A 1 176 ? -12.745 4.794 -12.017 1.00 96.50 176 ARG A O 1
ATOM 1385 N N . HIS A 1 177 ? -13.172 5.018 -14.205 1.00 96.62 177 HIS A N 1
ATOM 1386 C CA . HIS A 1 177 ? -12.737 3.666 -14.592 1.00 96.62 177 HIS A CA 1
ATOM 1387 C C . HIS A 1 177 ? -11.392 3.242 -13.965 1.00 96.62 177 HIS A C 1
ATOM 1389 O O . HIS A 1 177 ? -11.280 2.184 -13.347 1.00 96.62 177 HIS A O 1
ATOM 1395 N N . ALA A 1 178 ? -10.380 4.116 -14.013 1.00 96.81 178 ALA A N 1
ATOM 1396 C CA . ALA A 1 178 ? -9.064 3.850 -13.423 1.00 96.81 178 ALA A CA 1
ATOM 1397 C C . ALA A 1 178 ? -9.082 3.705 -11.885 1.00 96.81 178 ALA A C 1
ATOM 1399 O O . ALA A 1 178 ? -8.164 3.129 -11.299 1.00 96.81 178 ALA A O 1
ATOM 1400 N N . VAL A 1 179 ? -10.086 4.255 -11.196 1.00 96.62 179 VAL A N 1
ATOM 1401 C CA . VAL A 1 179 ? -10.277 4.045 -9.751 1.00 96.62 179 VAL A CA 1
ATOM 1402 C C . VAL A 1 179 ? -10.799 2.631 -9.503 1.00 96.62 179 VAL A C 1
ATOM 1404 O O . VAL A 1 179 ? -10.230 1.932 -8.670 1.00 96.62 179 VAL A O 1
ATOM 1407 N N . PHE A 1 180 ? -11.790 2.174 -10.274 1.00 97.81 180 PHE A N 1
ATOM 1408 C CA . PHE A 1 180 ? -12.315 0.807 -10.177 1.00 97.81 180 PHE A CA 1
ATOM 1409 C C . PHE A 1 180 ? -11.248 -0.260 -10.429 1.00 97.81 180 PHE A C 1
ATOM 1411 O O . PHE A 1 180 ? -11.171 -1.218 -9.660 1.00 97.81 180 PHE A O 1
ATOM 1418 N N . ILE A 1 181 ? -10.386 -0.075 -11.439 1.00 97.06 181 ILE A N 1
ATOM 1419 C CA . ILE A 1 181 ? -9.260 -0.990 -11.701 1.00 97.06 181 ILE A CA 1
ATOM 1420 C C . ILE A 1 181 ? -8.363 -1.095 -10.463 1.00 97.06 181 ILE A C 1
ATOM 1422 O O . ILE A 1 181 ? -8.043 -2.194 -10.017 1.00 97.06 181 ILE A O 1
ATOM 1426 N N . ARG A 1 182 ? -7.992 0.045 -9.868 1.00 97.31 182 ARG A N 1
ATOM 1427 C CA . ARG A 1 182 ? -7.104 0.077 -8.697 1.00 97.31 182 ARG A CA 1
ATOM 1428 C C . ARG A 1 182 ? -7.727 -0.571 -7.463 1.00 97.31 182 ARG A C 1
ATOM 1430 O O . ARG A 1 182 ? -7.027 -1.278 -6.749 1.00 97.31 182 ARG A O 1
ATOM 1437 N N . ILE A 1 183 ? -9.019 -0.356 -7.210 1.00 98.38 183 ILE A N 1
ATOM 1438 C CA . ILE A 1 183 ? -9.712 -1.016 -6.092 1.00 98.38 183 ILE A CA 1
ATOM 1439 C C . ILE A 1 183 ? -9.801 -2.525 -6.343 1.00 98.38 183 ILE A C 1
ATOM 1441 O O . ILE A 1 183 ? -9.495 -3.310 -5.450 1.00 98.38 183 ILE A O 1
ATOM 1445 N N . SER A 1 184 ? -10.155 -2.936 -7.563 1.00 98.31 184 SER A N 1
ATOM 1446 C CA . SER A 1 184 ? -10.252 -4.354 -7.930 1.00 98.31 184 SER A CA 1
ATOM 1447 C C . SER A 1 184 ? -8.910 -5.073 -7.778 1.00 98.31 184 SER A C 1
ATOM 1449 O O . SER A 1 184 ? -8.873 -6.189 -7.268 1.00 98.31 184 SER A O 1
ATOM 1451 N N . ALA A 1 185 ? -7.807 -4.418 -8.156 1.00 97.81 185 ALA A N 1
ATOM 1452 C CA . ALA A 1 185 ? -6.459 -4.943 -7.963 1.00 97.81 185 ALA A CA 1
ATOM 1453 C C . ALA A 1 185 ? -6.124 -5.150 -6.475 1.00 97.81 185 ALA A C 1
ATOM 1455 O O . ALA A 1 185 ? -5.631 -6.213 -6.118 1.00 97.81 185 ALA A O 1
ATOM 1456 N N . LEU A 1 186 ? -6.459 -4.191 -5.601 1.00 98.50 186 LEU A N 1
ATOM 1457 C CA . LEU A 1 186 ? -6.256 -4.334 -4.152 1.00 98.50 186 LEU A CA 1
ATOM 1458 C C . LEU A 1 186 ? -7.072 -5.489 -3.561 1.00 98.50 186 LEU A C 1
ATOM 1460 O O . LEU A 1 186 ? -6.556 -6.239 -2.740 1.00 98.50 186 LEU A O 1
ATOM 1464 N N . LEU A 1 187 ? -8.332 -5.653 -3.978 1.00 98.50 187 LEU A N 1
ATOM 1465 C CA . LEU A 1 187 ? -9.179 -6.756 -3.509 1.00 98.50 187 LEU A CA 1
ATOM 1466 C C . LEU A 1 187 ? -8.673 -8.117 -3.998 1.00 98.50 187 LEU A C 1
ATOM 1468 O O . LEU A 1 187 ? -8.730 -9.087 -3.251 1.00 98.50 187 LEU A O 1
ATOM 1472 N N . LYS A 1 188 ? -8.163 -8.191 -5.232 1.00 97.56 188 LYS A N 1
ATOM 1473 C CA . LYS A 1 188 ? -7.516 -9.401 -5.750 1.00 97.56 188 LYS A CA 1
ATOM 1474 C C . LYS A 1 188 ? -6.246 -9.731 -4.960 1.00 97.56 188 LYS A C 1
ATOM 1476 O O . LYS A 1 188 ? -6.085 -10.867 -4.533 1.00 97.56 188 LYS A O 1
ATOM 1481 N N . GLU A 1 189 ? -5.385 -8.743 -4.722 1.00 97.56 189 GLU A N 1
ATOM 1482 C CA . GLU A 1 189 ? -4.164 -8.930 -3.928 1.00 97.56 189 GLU A CA 1
ATOM 1483 C C . GLU A 1 189 ? -4.501 -9.370 -2.492 1.00 97.56 189 GLU A C 1
ATOM 1485 O O . GLU A 1 189 ? -3.834 -10.239 -1.936 1.00 97.56 189 GLU A O 1
ATOM 1490 N N . ALA A 1 190 ? -5.574 -8.827 -1.901 1.00 97.88 190 ALA A N 1
ATOM 1491 C CA . ALA A 1 190 ? -6.061 -9.250 -0.590 1.00 97.88 190 ALA A CA 1
ATOM 1492 C C . ALA A 1 190 ? -6.480 -10.733 -0.565 1.00 97.88 190 ALA A C 1
ATOM 1494 O O . ALA A 1 190 ? -6.118 -11.439 0.376 1.00 97.88 190 ALA A O 1
ATOM 1495 N N . ASP A 1 191 ? -7.196 -11.209 -1.592 1.00 97.50 191 ASP A N 1
ATOM 1496 C CA . ASP A 1 191 ? -7.583 -12.622 -1.725 1.00 97.50 191 ASP A CA 1
ATOM 1497 C C . ASP A 1 191 ? -6.357 -13.529 -1.871 1.00 97.50 191 ASP A C 1
ATOM 1499 O O . ASP A 1 191 ? -6.252 -14.545 -1.186 1.00 97.50 191 ASP A O 1
ATOM 1503 N N . GLU A 1 192 ? -5.409 -13.158 -2.735 1.00 95.94 192 GLU A N 1
ATOM 1504 C CA . GLU A 1 192 ? -4.184 -13.930 -2.972 1.00 95.94 192 GLU A CA 1
ATOM 1505 C C . GLU A 1 192 ? -3.332 -14.032 -1.697 1.00 95.94 192 GLU A C 1
ATOM 1507 O O . GLU A 1 192 ? -2.868 -15.117 -1.336 1.00 95.94 192 GLU A O 1
ATOM 1512 N N . LEU A 1 193 ? -3.192 -12.927 -0.958 1.00 96.19 193 LEU A N 1
ATOM 1513 C CA . LEU A 1 193 ? -2.540 -12.897 0.353 1.00 96.19 193 LEU A CA 1
ATOM 1514 C C . LEU A 1 193 ? -3.283 -13.765 1.380 1.00 96.19 193 LEU A C 1
ATOM 1516 O O . LEU A 1 193 ? -2.651 -14.518 2.125 1.00 96.19 193 LEU A O 1
ATOM 1520 N N . GLY A 1 194 ? -4.615 -13.689 1.416 1.00 95.81 194 GLY A N 1
ATOM 1521 C CA . GLY A 1 194 ? -5.457 -14.485 2.308 1.00 95.81 194 GLY A CA 1
ATOM 1522 C C . GLY A 1 194 ? -5.311 -15.986 2.055 1.00 95.81 194 GLY A C 1
ATOM 1523 O O . GLY A 1 194 ? -5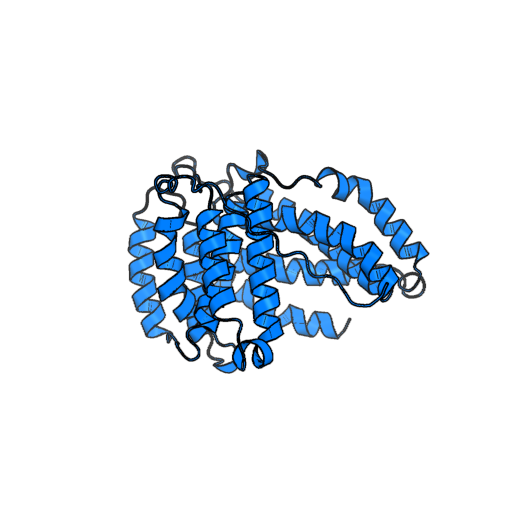.032 -16.741 2.989 1.00 95.81 194 GLY A O 1
ATOM 1524 N N . ALA A 1 195 ? -5.403 -16.401 0.790 1.00 94.62 195 ALA A N 1
ATOM 1525 C CA . ALA A 1 195 ? -5.226 -17.784 0.349 1.00 94.62 195 ALA A CA 1
ATOM 1526 C C . ALA A 1 195 ? -3.823 -18.328 0.667 1.00 94.62 195 ALA A C 1
ATOM 1528 O O . ALA A 1 195 ? -3.668 -19.499 1.012 1.00 94.62 195 ALA A O 1
ATOM 1529 N N . ALA A 1 196 ? -2.807 -17.465 0.619 1.00 93.69 196 ALA A N 1
ATOM 1530 C CA . ALA A 1 196 ? -1.436 -17.777 1.008 1.00 93.69 196 ALA A CA 1
ATOM 1531 C C . ALA A 1 196 ? -1.200 -17.800 2.535 1.00 93.69 196 ALA A C 1
ATOM 1533 O O . ALA A 1 196 ? -0.094 -18.091 2.993 1.00 93.69 196 ALA A O 1
ATOM 1534 N N . GLY A 1 197 ? -2.202 -17.460 3.353 1.00 93.44 197 GLY A N 1
ATOM 1535 C CA . GLY A 1 197 ? -2.072 -17.343 4.808 1.00 93.44 197 GLY A CA 1
ATOM 1536 C C . GLY A 1 197 ? -1.356 -16.071 5.286 1.00 93.44 197 GLY A C 1
ATOM 1537 O O . GLY A 1 197 ? -1.132 -15.912 6.489 1.00 93.44 197 GLY A O 1
ATOM 1538 N N . ALA A 1 198 ? -1.031 -15.140 4.386 1.00 94.81 198 ALA A N 1
ATOM 1539 C CA . ALA A 1 198 ? -0.442 -13.833 4.677 1.00 94.81 198 ALA A CA 1
ATOM 1540 C C . ALA A 1 198 ? -1.528 -12.834 5.131 1.00 94.81 198 ALA A C 1
ATOM 1542 O O . ALA A 1 198 ? -1.880 -11.865 4.452 1.00 94.81 198 ALA A O 1
ATOM 1543 N N . ARG A 1 199 ? -2.129 -13.124 6.292 1.00 95.38 199 ARG A N 1
ATOM 1544 C CA . ARG A 1 199 ? -3.364 -12.468 6.748 1.00 95.38 199 ARG A CA 1
ATOM 1545 C C . ARG A 1 199 ? -3.202 -10.990 7.106 1.00 95.38 199 ARG A C 1
ATOM 1547 O O . ARG A 1 199 ? -4.173 -10.246 7.020 1.00 95.38 199 ARG A O 1
ATOM 1554 N N . TYR A 1 200 ? -2.014 -10.543 7.513 1.00 96.12 200 TYR A N 1
ATOM 1555 C CA . TYR A 1 200 ? -1.799 -9.129 7.832 1.00 96.12 200 TYR A CA 1
ATOM 1556 C C . TYR A 1 200 ? -1.764 -8.294 6.555 1.00 96.12 200 TYR A C 1
ATOM 1558 O O . TYR A 1 200 ? -2.407 -7.245 6.492 1.00 96.12 200 TYR A O 1
ATOM 1566 N N . GLY A 1 201 ? -1.064 -8.789 5.531 1.00 96.88 201 GLY A N 1
ATOM 1567 C CA . GLY A 1 201 ? -1.081 -8.200 4.196 1.00 96.88 201 GLY A CA 1
ATOM 1568 C C . GLY A 1 201 ? -2.498 -8.166 3.619 1.00 96.88 201 GLY A C 1
ATOM 1569 O O . GLY A 1 201 ? -2.934 -7.119 3.141 1.00 96.88 201 GLY A O 1
ATOM 1570 N N . ALA A 1 202 ? -3.249 -9.268 3.738 1.00 97.31 202 ALA A N 1
ATOM 1571 C CA . ALA A 1 202 ? -4.635 -9.342 3.271 1.00 97.31 202 ALA A CA 1
ATOM 1572 C C . ALA A 1 202 ? -5.526 -8.264 3.916 1.00 97.31 202 ALA A C 1
ATOM 1574 O O . ALA A 1 202 ? -6.236 -7.543 3.215 1.00 97.31 202 ALA A O 1
ATOM 1575 N N . VAL A 1 203 ? -5.439 -8.090 5.243 1.00 97.50 203 VAL A N 1
ATOM 1576 C CA . VAL A 1 203 ? -6.181 -7.038 5.958 1.00 97.50 203 VAL A CA 1
ATOM 1577 C C . VAL A 1 203 ? -5.755 -5.642 5.508 1.00 97.50 203 VAL A C 1
ATOM 1579 O O . VAL A 1 203 ? -6.619 -4.801 5.278 1.00 97.50 203 VAL A O 1
ATOM 1582 N N . LEU A 1 204 ? -4.457 -5.376 5.342 1.00 98.06 204 LEU A N 1
ATOM 1583 C CA . LEU A 1 204 ? -3.986 -4.077 4.851 1.00 98.06 204 LEU A CA 1
ATOM 1584 C C . LEU A 1 204 ? -4.581 -3.746 3.475 1.00 98.06 204 LEU A C 1
ATOM 1586 O O . LEU A 1 204 ? -5.135 -2.661 3.301 1.00 98.06 204 LEU A O 1
ATOM 1590 N N . ARG A 1 205 ? -4.529 -4.686 2.522 1.00 98.44 205 ARG A N 1
ATOM 1591 C CA . ARG A 1 205 ? -5.076 -4.489 1.169 1.00 98.44 205 ARG A CA 1
ATOM 1592 C C . ARG A 1 205 ? -6.594 -4.330 1.163 1.00 98.44 205 ARG A C 1
ATOM 1594 O O . ARG A 1 205 ? -7.105 -3.453 0.464 1.00 98.44 205 ARG A O 1
ATOM 1601 N N . LEU A 1 206 ? -7.307 -5.096 1.988 1.00 98.62 206 LEU A N 1
ATOM 1602 C CA . LEU A 1 206 ? -8.747 -4.940 2.196 1.00 98.62 206 LEU A CA 1
ATOM 1603 C C . LEU A 1 206 ? -9.100 -3.542 2.729 1.00 98.62 206 LEU A C 1
ATOM 1605 O O . LEU A 1 206 ? -10.010 -2.898 2.210 1.00 98.62 206 LEU A O 1
ATOM 1609 N N . LEU A 1 207 ? -8.397 -3.055 3.754 1.00 98.56 207 LEU A N 1
ATOM 1610 C CA . LEU A 1 207 ? -8.678 -1.749 4.358 1.00 98.56 207 LEU A CA 1
ATOM 1611 C C . LEU A 1 207 ? -8.318 -0.588 3.419 1.00 98.56 207 LEU A C 1
ATOM 1613 O O . LEU A 1 207 ? -9.076 0.380 3.334 1.00 98.56 207 LEU A O 1
ATOM 1617 N N . ASP A 1 208 ? -7.231 -0.710 2.650 1.00 98.56 208 ASP A N 1
ATOM 1618 C CA . ASP A 1 208 ? -6.894 0.227 1.570 1.00 98.56 208 ASP A CA 1
ATOM 1619 C C . ASP A 1 208 ? -7.987 0.264 0.489 1.00 98.56 208 ASP A C 1
ATOM 1621 O O . ASP A 1 208 ? -8.371 1.342 0.017 1.00 98.56 208 ASP A O 1
ATOM 1625 N N . ALA A 1 209 ? -8.515 -0.902 0.097 1.00 98.62 209 ALA A N 1
ATOM 1626 C CA . ALA A 1 209 ? -9.629 -0.993 -0.839 1.00 98.62 209 ALA A CA 1
ATOM 1627 C C . ALA A 1 209 ? -10.890 -0.338 -0.259 1.00 98.62 209 ALA A C 1
ATOM 1629 O O . ALA A 1 209 ? -11.503 0.491 -0.933 1.00 98.62 209 ALA A O 1
ATOM 1630 N N . LYS A 1 210 ? -11.230 -0.623 1.005 1.00 98.56 210 LYS A N 1
ATOM 1631 C CA . LYS A 1 210 ? -12.398 -0.048 1.688 1.00 98.56 210 LYS A CA 1
ATOM 1632 C C . LYS A 1 210 ? -12.324 1.476 1.774 1.00 98.56 210 LYS A C 1
ATOM 1634 O O . LYS A 1 210 ? -13.306 2.143 1.460 1.00 98.56 210 LYS A O 1
ATOM 1639 N N . ALA A 1 211 ? -11.157 2.042 2.093 1.00 98.56 211 ALA A N 1
ATOM 1640 C CA . ALA A 1 211 ? -10.952 3.492 2.093 1.00 98.56 211 ALA A CA 1
ATOM 1641 C C . ALA A 1 211 ? -11.260 4.115 0.718 1.00 98.56 211 ALA A C 1
ATOM 1643 O O . ALA A 1 211 ? -11.878 5.175 0.616 1.00 98.56 211 ALA A O 1
ATOM 1644 N N . ARG A 1 212 ? -10.839 3.454 -0.366 1.00 98.38 212 ARG A N 1
ATOM 1645 C CA . ARG A 1 212 ? -11.069 3.926 -1.739 1.00 98.38 212 ARG A CA 1
ATOM 1646 C C . ARG A 1 212 ? -12.520 3.748 -2.185 1.00 98.38 212 ARG A C 1
ATOM 1648 O O . ARG A 1 212 ? -13.034 4.644 -2.850 1.00 98.38 212 ARG A O 1
ATOM 1655 N N . VAL A 1 213 ? -13.176 2.650 -1.804 1.00 98.50 213 VAL A N 1
ATOM 1656 C CA . VAL A 1 213 ? -14.617 2.439 -2.030 1.00 98.50 213 VAL A CA 1
ATOM 1657 C C . VAL A 1 213 ? -15.428 3.516 -1.315 1.00 98.50 213 VAL A C 1
ATOM 1659 O O . VAL A 1 213 ? -16.268 4.151 -1.940 1.00 98.50 213 VAL A O 1
ATOM 1662 N N . ALA A 1 214 ? -15.122 3.811 -0.051 1.00 98.19 214 ALA A N 1
ATOM 1663 C CA . ALA A 1 214 ? -15.812 4.852 0.706 1.00 98.19 214 ALA A CA 1
ATOM 1664 C C . ALA A 1 214 ? -15.720 6.230 0.023 1.00 98.19 214 ALA A C 1
ATOM 1666 O O . ALA A 1 214 ? -16.729 6.914 -0.137 1.00 98.19 214 ALA A O 1
ATOM 1667 N N . ARG A 1 215 ? -14.535 6.617 -0.468 1.00 97.50 215 ARG A N 1
ATOM 1668 C CA . ARG A 1 215 ? -14.360 7.864 -1.239 1.00 97.50 215 ARG A CA 1
ATOM 1669 C C . ARG A 1 215 ? -15.133 7.870 -2.556 1.00 97.50 215 ARG A C 1
ATOM 1671 O O . ARG A 1 215 ? -15.619 8.913 -2.976 1.00 97.50 215 ARG A O 1
ATOM 1678 N N . LEU A 1 216 ? -15.216 6.717 -3.216 1.00 96.88 216 LEU A N 1
ATOM 1679 C CA . LEU A 1 216 ? -15.959 6.553 -4.461 1.00 96.88 216 LEU A CA 1
ATOM 1680 C C . LEU A 1 216 ? -17.476 6.682 -4.236 1.00 96.88 216 LEU A C 1
ATOM 1682 O O . LEU A 1 216 ? -18.152 7.317 -5.040 1.00 96.88 216 LEU A O 1
ATOM 1686 N N . LEU A 1 217 ? -17.995 6.091 -3.156 1.00 96.62 217 LEU A N 1
ATOM 1687 C CA . LEU A 1 217 ? -19.423 6.072 -2.818 1.00 96.62 217 LEU A CA 1
ATOM 1688 C C . LEU A 1 217 ? -19.920 7.374 -2.181 1.00 96.62 217 LEU A C 1
ATOM 1690 O O . LEU A 1 217 ? -21.102 7.698 -2.287 1.00 96.62 217 LEU A O 1
ATOM 1694 N N . HIS A 1 218 ? -19.031 8.126 -1.532 1.00 96.88 218 HIS A N 1
ATOM 1695 C CA . HIS A 1 218 ? -19.366 9.356 -0.817 1.00 96.88 218 HIS A CA 1
ATOM 1696 C C . HIS A 1 218 ? -18.540 10.548 -1.325 1.00 96.88 218 HIS A C 1
ATOM 1698 O O . HIS A 1 218 ? -17.792 11.152 -0.548 1.00 96.88 218 HIS A O 1
ATOM 1704 N N . PRO A 1 219 ? -18.653 10.906 -2.620 1.00 94.81 219 PRO A N 1
ATOM 1705 C CA . PRO A 1 219 ? -17.909 12.028 -3.179 1.00 94.81 219 PRO A CA 1
ATOM 1706 C C . PRO A 1 219 ? -18.258 13.328 -2.443 1.00 94.81 219 PRO A C 1
ATOM 1708 O O . PRO A 1 219 ? -19.418 13.578 -2.115 1.00 94.81 219 PRO A O 1
ATOM 1711 N N . GLY A 1 220 ? -17.251 14.157 -2.158 1.00 94.94 220 GLY A N 1
ATOM 1712 C CA . GLY A 1 220 ? -17.429 15.424 -1.440 1.00 94.94 220 GLY A CA 1
ATOM 1713 C C . GLY A 1 220 ? -17.590 15.300 0.080 1.00 94.94 220 GLY A C 1
ATOM 1714 O O . GLY A 1 220 ? -17.546 16.320 0.772 1.00 94.94 220 GLY A O 1
ATOM 1715 N N . ARG A 1 221 ? -17.710 14.085 0.638 1.00 97.31 221 ARG A N 1
ATOM 1716 C CA . ARG A 1 221 ? -17.612 13.885 2.090 1.00 97.31 221 ARG A CA 1
ATOM 1717 C C . ARG A 1 221 ? -16.174 14.168 2.517 1.00 97.31 221 ARG A C 1
ATOM 1719 O O . ARG A 1 221 ? -15.269 13.398 2.210 1.00 97.31 221 ARG A O 1
ATOM 1726 N N . THR A 1 222 ? -15.968 15.267 3.234 1.00 97.38 222 THR A N 1
ATOM 1727 C CA . THR A 1 222 ? -14.647 15.702 3.701 1.00 97.38 222 THR A CA 1
ATOM 1728 C C . THR A 1 222 ? -14.626 15.883 5.213 1.00 97.38 222 THR A C 1
ATOM 1730 O O . THR A 1 222 ? -15.655 16.131 5.837 1.00 97.38 222 THR A O 1
ATOM 1733 N N . MET A 1 223 ? -13.441 15.743 5.806 1.00 97.88 223 MET A N 1
ATOM 1734 C CA . MET A 1 223 ? -13.189 16.011 7.217 1.00 97.88 223 MET A CA 1
ATOM 1735 C C . MET A 1 223 ? -12.038 17.008 7.340 1.00 97.88 223 MET A C 1
ATOM 1737 O O . MET A 1 223 ? -10.916 16.726 6.917 1.00 97.88 223 MET A O 1
ATOM 1741 N N . GLY A 1 224 ? -12.330 18.183 7.899 1.00 96.19 224 GLY A N 1
ATOM 1742 C CA . GLY A 1 224 ? -11.334 19.231 8.127 1.00 96.19 224 GLY A CA 1
ATOM 1743 C C . GLY A 1 224 ? -10.365 18.886 9.262 1.00 96.19 224 GLY A C 1
ATOM 1744 O O . GLY A 1 224 ? -10.627 17.991 10.068 1.00 96.19 224 GLY A O 1
ATOM 1745 N N . ARG A 1 225 ? -9.258 19.633 9.356 1.00 96.81 225 ARG A N 1
ATOM 1746 C CA . ARG A 1 225 ? -8.183 19.407 10.338 1.00 96.81 225 ARG A CA 1
ATOM 1747 C C . ARG A 1 225 ? -8.684 19.311 11.782 1.00 96.81 225 ARG A C 1
ATOM 1749 O O . ARG A 1 225 ? -8.318 18.367 12.476 1.00 96.81 225 ARG A O 1
ATOM 1756 N N . ASP A 1 226 ? -9.525 20.244 12.223 1.00 97.56 226 ASP A N 1
ATOM 1757 C CA . ASP A 1 226 ? -9.985 20.293 13.619 1.00 97.56 226 ASP A CA 1
ATOM 1758 C C . ASP A 1 226 ? -10.924 19.127 13.952 1.00 97.56 226 ASP A C 1
ATOM 1760 O O . ASP A 1 226 ? -10.795 18.490 14.998 1.00 97.56 226 ASP A O 1
ATOM 1764 N N . GLN A 1 227 ? -11.818 18.776 13.022 1.00 97.94 227 GLN A N 1
ATOM 1765 C CA . GLN A 1 227 ? -12.693 17.611 13.160 1.00 97.94 227 GLN A CA 1
ATOM 1766 C C . GLN A 1 227 ? -11.880 16.309 13.185 1.00 97.94 227 GLN A C 1
ATOM 1768 O O . GLN A 1 227 ? -12.121 15.447 14.032 1.00 97.94 227 GLN A O 1
ATOM 1773 N N . ALA A 1 228 ? -10.886 16.182 12.302 1.00 98.06 228 ALA A N 1
ATOM 1774 C CA . ALA A 1 228 ? -9.968 15.049 12.276 1.00 98.06 228 ALA A CA 1
ATOM 1775 C C . ALA A 1 228 ? -9.150 14.947 13.570 1.00 98.06 228 ALA A C 1
ATOM 1777 O O . ALA A 1 228 ? -8.969 13.848 14.087 1.00 98.06 228 ALA A O 1
ATOM 1778 N N . ALA A 1 229 ? -8.695 16.071 14.133 1.00 98.12 229 ALA A N 1
ATOM 1779 C CA . ALA A 1 229 ? -7.988 16.096 15.411 1.00 98.12 229 ALA A CA 1
ATOM 1780 C C . ALA A 1 229 ? -8.884 15.618 16.567 1.00 98.12 229 ALA A C 1
ATOM 1782 O O . ALA A 1 229 ? -8.457 14.782 17.366 1.00 98.12 229 ALA A O 1
ATOM 1783 N N . ALA A 1 230 ? -10.140 16.076 16.619 1.00 98.25 230 ALA A N 1
ATOM 1784 C CA . ALA A 1 230 ? -11.107 15.636 17.624 1.00 98.25 230 ALA A CA 1
ATOM 1785 C C . ALA A 1 230 ? -11.405 14.129 17.518 1.00 98.25 230 ALA A C 1
ATOM 1787 O O . ALA A 1 230 ? -11.339 13.412 18.517 1.00 98.25 230 ALA A O 1
ATOM 1788 N N . ARG A 1 231 ? -11.662 13.622 16.303 1.00 98.31 231 ARG A N 1
ATOM 1789 C CA . ARG A 1 231 ? -11.853 12.181 16.054 1.00 98.31 231 ARG A CA 1
ATOM 1790 C C . ARG A 1 231 ? -10.611 11.373 16.408 1.00 98.31 231 ARG A C 1
ATOM 1792 O O . ARG A 1 231 ? -10.721 10.299 16.999 1.00 98.31 231 ARG A O 1
ATOM 1799 N N . ALA A 1 232 ? -9.433 11.888 16.073 1.00 98.38 232 ALA A N 1
ATOM 1800 C CA . ALA A 1 232 ? -8.189 11.216 16.380 1.00 98.38 232 ALA A CA 1
ATOM 1801 C C . ALA A 1 232 ? -7.971 11.062 17.882 1.00 98.38 232 ALA A C 1
ATOM 1803 O O . ALA A 1 232 ? -7.570 9.986 18.300 1.00 98.38 232 ALA A O 1
ATOM 1804 N N . ALA A 1 233 ? -8.283 12.078 18.691 1.00 98.31 233 ALA A N 1
ATOM 1805 C CA . ALA A 1 233 ? -8.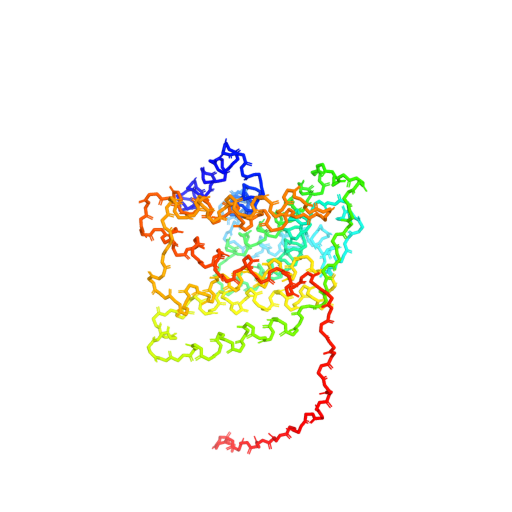170 11.986 20.145 1.00 98.31 233 ALA A CA 1
ATOM 1806 C C . ALA A 1 233 ? -9.013 10.832 20.724 1.00 98.31 233 ALA A C 1
ATOM 1808 O O . ALA A 1 233 ? -8.557 10.125 21.623 1.00 98.31 233 ALA A O 1
ATOM 1809 N N . THR A 1 234 ? -10.207 10.584 20.171 1.00 97.56 234 THR A N 1
ATOM 1810 C CA . THR A 1 234 ? -11.033 9.427 20.551 1.00 97.56 234 THR A CA 1
ATOM 1811 C C . THR A 1 234 ? -10.334 8.105 20.234 1.00 97.56 234 THR A C 1
ATOM 1813 O O . THR A 1 234 ? -10.237 7.240 21.101 1.00 97.56 234 THR A O 1
ATOM 1816 N N . TYR A 1 235 ? -9.812 7.945 19.015 1.00 97.88 235 TYR A N 1
ATOM 1817 C CA . TYR A 1 235 ? -9.101 6.721 18.641 1.00 97.88 235 TYR A CA 1
ATOM 1818 C C . TYR A 1 235 ? -7.781 6.558 19.396 1.00 97.88 235 TYR A C 1
ATOM 1820 O O . TYR A 1 235 ? -7.463 5.449 19.800 1.00 97.88 235 TYR A O 1
ATOM 1828 N N . GLU A 1 236 ? -7.041 7.633 19.659 1.00 97.81 236 GLU A N 1
ATOM 1829 C CA . GLU A 1 236 ? -5.828 7.606 20.481 1.00 97.81 236 GLU A CA 1
ATOM 1830 C C . GLU A 1 236 ? -6.092 7.007 21.865 1.00 97.81 236 GLU A C 1
ATOM 1832 O O . GLU A 1 236 ? -5.348 6.126 22.298 1.00 97.81 236 GLU A O 1
ATOM 1837 N N . ALA A 1 237 ? -7.178 7.417 22.529 1.00 97.19 237 ALA A N 1
ATOM 1838 C CA . ALA A 1 237 ? -7.562 6.859 23.823 1.00 97.19 237 ALA A CA 1
ATOM 1839 C C . ALA A 1 237 ? -7.877 5.355 23.731 1.00 97.19 237 ALA A C 1
ATOM 1841 O O . ALA A 1 237 ? -7.396 4.568 24.548 1.00 97.19 237 ALA A O 1
ATOM 1842 N N . VAL A 1 238 ? -8.627 4.939 22.702 1.00 95.44 238 VAL A N 1
ATOM 1843 C CA . VAL A 1 238 ? -8.954 3.523 22.468 1.00 95.44 238 VAL A CA 1
ATOM 1844 C C . VAL A 1 238 ? -7.685 2.706 22.222 1.00 95.44 238 VAL A C 1
ATOM 1846 O O . VAL A 1 238 ? -7.454 1.713 22.910 1.00 95.44 238 VAL A O 1
ATOM 1849 N N . LEU A 1 239 ? -6.833 3.137 21.288 1.00 94.88 239 LEU A N 1
ATOM 1850 C CA . LEU A 1 239 ? -5.620 2.410 20.917 1.00 94.88 239 LEU A CA 1
ATOM 1851 C C . LEU A 1 239 ? -4.604 2.372 22.067 1.00 94.88 239 LEU A C 1
ATOM 1853 O O . LEU A 1 239 ? -4.004 1.330 22.300 1.00 94.88 239 LEU A O 1
ATOM 1857 N N . GLY A 1 240 ? -4.444 3.467 22.816 1.00 94.44 240 GLY A N 1
ATOM 1858 C CA . GLY A 1 240 ? -3.527 3.537 23.958 1.00 94.44 240 GLY A CA 1
ATOM 1859 C C . GLY A 1 240 ? -3.941 2.667 25.149 1.00 94.44 240 GLY A C 1
ATOM 1860 O O . GLY A 1 240 ? -3.085 2.265 25.933 1.00 94.44 240 GLY A O 1
ATOM 1861 N N . SER A 1 241 ? -5.233 2.353 25.275 1.00 93.81 241 SER A N 1
ATOM 1862 C CA . SER A 1 241 ? -5.759 1.442 26.304 1.00 93.81 241 SER A CA 1
ATOM 1863 C C . SER A 1 241 ? -5.774 -0.032 25.880 1.00 93.81 241 SER A C 1
ATOM 1865 O O . SER A 1 241 ? -6.008 -0.912 26.709 1.00 93.81 241 SER A O 1
ATOM 1867 N N . SER A 1 242 ? -5.542 -0.312 24.595 1.00 91.31 242 SER A N 1
ATOM 1868 C CA . SER A 1 242 ? -5.599 -1.667 24.060 1.00 91.31 242 SER A CA 1
ATOM 1869 C C . SER A 1 242 ? -4.396 -2.486 24.532 1.00 91.31 242 SER A C 1
ATOM 1871 O O . SER A 1 242 ? -3.258 -2.030 24.410 1.00 91.31 242 SER A O 1
ATOM 1873 N N . PRO A 1 243 ? -4.602 -3.727 25.005 1.00 89.88 243 PRO A N 1
ATOM 1874 C CA . PRO A 1 243 ? -3.489 -4.622 25.283 1.00 89.88 243 PRO A CA 1
ATOM 1875 C C . PRO A 1 243 ? -2.858 -5.171 23.995 1.00 89.88 243 PRO A C 1
ATOM 1877 O O . PRO A 1 243 ? -1.758 -5.704 24.060 1.00 89.88 243 PRO A O 1
ATOM 1880 N N . LEU A 1 244 ? -3.549 -5.090 22.850 1.00 91.38 244 LEU 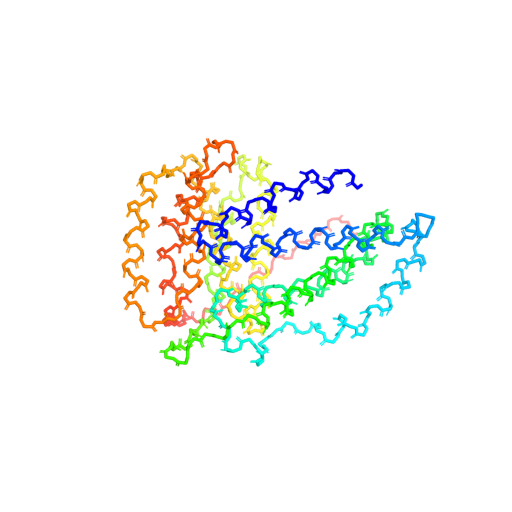A N 1
ATOM 1881 C CA . LEU A 1 244 ? -3.138 -5.683 21.574 1.00 91.38 244 LEU A CA 1
ATOM 1882 C C . LEU A 1 244 ? -2.144 -4.801 20.812 1.00 91.38 244 LEU A C 1
ATOM 1884 O O . LEU A 1 244 ? -2.065 -3.594 21.020 1.00 91.38 244 LEU A O 1
ATOM 1888 N N . ASP A 1 245 ? -1.445 -5.395 19.845 1.00 93.12 245 ASP A N 1
ATOM 1889 C CA . ASP A 1 245 ? -0.692 -4.634 18.848 1.00 93.12 245 ASP A CA 1
ATOM 1890 C C . ASP A 1 245 ? -1.642 -3.850 17.922 1.00 93.12 245 ASP A C 1
ATOM 1892 O O . ASP A 1 245 ? -2.241 -4.399 16.994 1.00 93.12 245 ASP A O 1
ATOM 1896 N N . THR A 1 246 ? -1.763 -2.547 18.170 1.00 94.75 246 THR A N 1
ATOM 1897 C CA . THR A 1 246 ? -2.615 -1.626 17.408 1.00 94.75 246 THR A CA 1
ATOM 1898 C C . THR A 1 246 ? -1.879 -0.899 16.283 1.00 94.75 246 THR A C 1
ATOM 1900 O O . THR A 1 246 ? -2.397 0.077 15.737 1.00 94.75 246 THR A O 1
ATOM 1903 N N . THR A 1 247 ? -0.660 -1.309 15.918 1.00 96.50 247 THR A N 1
ATOM 1904 C CA . THR A 1 247 ? 0.154 -0.538 14.959 1.00 96.50 247 THR A CA 1
ATOM 1905 C C . THR A 1 247 ? -0.480 -0.454 13.572 1.00 96.50 247 THR A C 1
ATOM 1907 O O . THR A 1 247 ? -0.376 0.585 12.923 1.00 96.50 247 THR A O 1
ATOM 1910 N N . LEU A 1 248 ? -1.225 -1.479 13.141 1.00 96.62 248 LEU A N 1
ATOM 1911 C CA . LEU A 1 248 ? -1.982 -1.424 11.886 1.00 96.62 248 LEU A CA 1
ATOM 1912 C C . LEU A 1 248 ? -3.134 -0.406 11.947 1.00 96.62 248 LEU A C 1
ATOM 1914 O O . LEU A 1 248 ? -3.327 0.346 11.001 1.00 96.62 248 LEU A O 1
ATOM 1918 N N . GLN A 1 249 ? -3.858 -0.306 13.067 1.00 97.31 249 GLN A N 1
ATOM 1919 C CA . GLN A 1 249 ? -4.864 0.752 13.269 1.00 97.31 249 GLN A CA 1
ATOM 1920 C C . GLN A 1 249 ? -4.214 2.137 13.306 1.00 97.31 249 GLN A C 1
ATOM 1922 O O . GLN A 1 249 ? -4.717 3.086 12.702 1.00 97.31 249 GLN A O 1
ATOM 1927 N N . ARG A 1 250 ? -3.059 2.238 13.977 1.00 97.94 250 ARG A N 1
ATOM 1928 C CA . ARG A 1 250 ? -2.267 3.465 14.066 1.00 97.94 250 ARG A CA 1
ATOM 1929 C C . ARG A 1 250 ? -1.840 3.959 12.682 1.00 97.94 250 ARG A C 1
ATOM 1931 O O . ARG A 1 250 ? -1.948 5.154 12.445 1.00 97.94 250 ARG A O 1
ATOM 1938 N N . LEU A 1 251 ? -1.439 3.076 11.762 1.00 98.50 251 LEU A N 1
ATOM 1939 C CA . LEU A 1 251 ? -1.116 3.441 10.375 1.00 98.50 251 LEU A CA 1
ATOM 1940 C C . LEU A 1 251 ? -2.262 4.215 9.698 1.00 98.50 251 LEU A C 1
ATOM 1942 O O . LEU A 1 251 ? -2.038 5.276 9.111 1.00 98.50 251 LEU A O 1
ATOM 1946 N N . PHE A 1 252 ? -3.497 3.721 9.800 1.00 98.62 252 PHE A N 1
ATOM 1947 C CA . PHE A 1 252 ? -4.657 4.391 9.205 1.00 98.62 252 PHE A CA 1
ATOM 1948 C C . PHE A 1 252 ? -5.009 5.688 9.942 1.00 98.62 252 PHE A C 1
ATOM 1950 O O . PHE A 1 252 ? -5.267 6.701 9.295 1.00 98.62 252 PHE A O 1
ATOM 1957 N N . LEU A 1 253 ? -4.939 5.703 11.276 1.00 98.69 253 LEU A N 1
ATOM 1958 C CA . LEU A 1 253 ? -5.135 6.923 12.064 1.00 98.69 253 LEU A CA 1
ATOM 1959 C C . LEU A 1 253 ? -4.137 8.027 11.673 1.00 98.69 253 LEU A C 1
ATOM 1961 O O . LEU A 1 253 ? -4.538 9.161 11.409 1.00 98.69 253 LEU A O 1
ATOM 1965 N N . GLU A 1 254 ? -2.851 7.685 11.576 1.00 98.62 254 GLU A N 1
ATOM 1966 C CA . GLU A 1 254 ? -1.789 8.586 11.124 1.00 98.62 254 GLU A CA 1
ATOM 1967 C C . GLU A 1 254 ? -2.059 9.091 9.700 1.00 98.62 254 GLU A C 1
ATOM 1969 O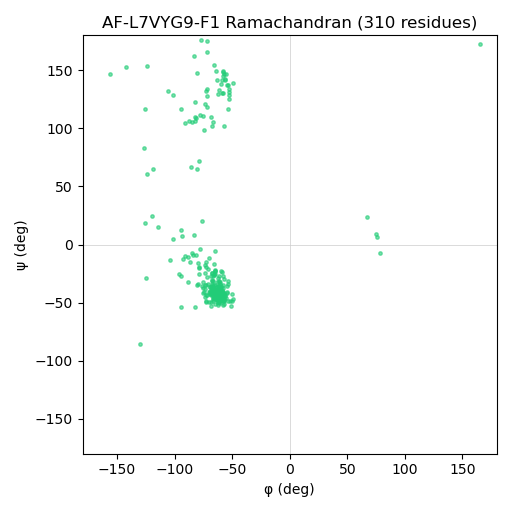 O . GLU A 1 254 ? -1.930 10.288 9.437 1.00 98.62 254 GLU A O 1
ATOM 1974 N N . THR A 1 255 ? -2.492 8.202 8.798 1.00 98.62 255 THR A N 1
ATOM 1975 C CA . THR A 1 255 ? -2.869 8.548 7.417 1.00 98.62 255 THR A CA 1
ATOM 1976 C C . THR A 1 255 ? -4.000 9.574 7.387 1.00 98.62 255 THR A C 1
ATOM 1978 O O . THR A 1 255 ? -3.915 10.560 6.650 1.00 98.62 255 THR A O 1
ATOM 1981 N N . ALA A 1 256 ? -5.045 9.380 8.194 1.00 98.50 256 ALA A N 1
ATOM 1982 C CA . ALA A 1 256 ? -6.196 10.275 8.246 1.00 98.50 256 ALA A CA 1
ATOM 1983 C C . ALA A 1 256 ? -5.823 11.655 8.801 1.00 98.50 256 ALA A C 1
ATOM 1985 O O . ALA A 1 256 ? -6.144 12.672 8.187 1.00 98.50 256 ALA A O 1
ATOM 1986 N N . GLN A 1 257 ? -5.084 11.696 9.916 1.00 98.31 257 GLN A N 1
ATOM 1987 C CA . GLN A 1 257 ? -4.588 12.943 10.507 1.00 98.31 257 GLN A CA 1
ATOM 1988 C C . GLN A 1 257 ? -3.711 13.726 9.527 1.00 98.31 257 GLN A C 1
ATOM 1990 O O . GLN A 1 257 ? -3.892 14.929 9.349 1.00 98.31 257 GLN A O 1
ATOM 1995 N N . PHE A 1 258 ? -2.759 13.042 8.888 1.00 97.69 258 PHE A N 1
ATOM 1996 C CA . PHE A 1 258 ? -1.838 13.665 7.946 1.00 97.69 258 PHE A CA 1
ATOM 1997 C C . PHE A 1 258 ? -2.566 14.194 6.706 1.00 97.69 258 PHE A C 1
ATOM 1999 O O . PHE A 1 258 ? -2.272 15.287 6.231 1.00 97.69 258 PHE A O 1
ATOM 2006 N N . SER A 1 259 ? -3.546 13.441 6.200 1.00 97.31 259 SER A N 1
ATOM 2007 C CA . SER A 1 259 ? -4.333 13.845 5.031 1.00 97.31 259 SER A CA 1
ATOM 2008 C C . SER A 1 259 ? -5.228 15.047 5.337 1.00 97.31 259 SER A C 1
ATOM 2010 O O . SER A 1 259 ? -5.277 15.975 4.536 1.00 97.31 259 SER A O 1
ATOM 2012 N N . ALA A 1 260 ? -5.867 15.091 6.512 1.00 97.38 260 ALA A N 1
ATOM 2013 C CA . ALA A 1 260 ? -6.671 16.240 6.946 1.00 97.38 260 ALA A CA 1
ATOM 2014 C C . ALA A 1 260 ? -5.837 17.511 7.182 1.00 97.38 260 ALA A C 1
ATOM 2016 O O . ALA A 1 260 ? -6.364 18.620 7.116 1.00 97.38 260 ALA A O 1
ATOM 2017 N N . ALA A 1 261 ? -4.546 17.356 7.486 1.00 96.12 261 ALA A N 1
ATOM 2018 C CA . ALA A 1 261 ? -3.615 18.465 7.658 1.00 96.12 261 ALA A CA 1
ATOM 2019 C C . ALA A 1 261 ? -3.060 19.005 6.328 1.00 96.12 261 ALA A C 1
ATOM 2021 O O . ALA A 1 261 ? -2.395 20.042 6.339 1.00 96.12 261 ALA A O 1
ATOM 2022 N N . ASN A 1 262 ? -3.308 18.332 5.195 1.00 91.69 262 ASN A N 1
ATOM 2023 C CA . ASN A 1 262 ? -2.862 18.814 3.893 1.00 91.69 262 ASN A CA 1
ATOM 2024 C C . ASN A 1 262 ? -3.696 20.043 3.476 1.00 91.69 262 ASN A C 1
ATOM 2026 O O . ASN A 1 262 ? -4.912 19.915 3.328 1.00 91.69 262 ASN A O 1
ATOM 2030 N N . PRO A 1 263 ? -3.073 21.222 3.287 1.00 85.00 263 PRO A N 1
ATOM 2031 C CA . PRO A 1 263 ? -3.797 22.434 2.919 1.00 85.00 263 PRO A CA 1
ATOM 2032 C C . PRO A 1 263 ? -4.291 22.428 1.470 1.00 85.00 263 PRO A C 1
ATOM 2034 O O . PRO A 1 263 ? -5.122 23.267 1.135 1.00 85.00 263 PRO A O 1
ATOM 2037 N N . ASP A 1 264 ? -3.787 21.535 0.612 1.00 88.81 264 ASP A N 1
ATOM 2038 C CA . ASP A 1 264 ? -4.206 21.453 -0.785 1.00 88.81 264 ASP A CA 1
ATOM 2039 C C . ASP A 1 264 ? -5.526 20.665 -0.925 1.00 88.81 264 ASP A C 1
ATOM 2041 O O . ASP A 1 264 ? -5.533 19.435 -0.777 1.00 88.81 264 ASP A O 1
ATOM 2045 N N . PRO A 1 265 ? -6.656 21.327 -1.246 1.00 80.38 265 PRO A N 1
ATOM 2046 C CA . PRO A 1 265 ? -7.921 20.637 -1.458 1.00 80.38 265 PRO A CA 1
ATOM 2047 C C . PRO A 1 265 ? -7.893 19.734 -2.699 1.00 80.38 265 PRO A C 1
ATOM 2049 O O . PRO A 1 265 ? -8.597 18.722 -2.718 1.00 80.38 265 PRO A O 1
ATOM 2052 N N . ALA A 1 266 ? -7.069 20.038 -3.712 1.00 85.81 266 ALA A N 1
ATOM 2053 C CA . ALA A 1 266 ? -6.966 19.229 -4.927 1.00 85.81 266 ALA A CA 1
ATOM 2054 C C . ALA A 1 266 ? -6.339 17.853 -4.654 1.00 85.81 266 ALA A C 1
ATOM 2056 O O . ALA A 1 266 ? -6.639 16.883 -5.353 1.00 85.81 266 ALA A O 1
ATOM 2057 N N . ALA A 1 267 ? -5.544 17.734 -3.586 1.00 87.81 267 ALA A N 1
ATOM 2058 C CA . ALA A 1 267 ? -4.999 16.462 -3.124 1.00 87.81 267 ALA A CA 1
ATOM 2059 C C . ALA A 1 267 ? -6.065 15.528 -2.508 1.00 87.81 267 ALA A C 1
ATOM 2061 O O . ALA A 1 267 ? -5.790 14.350 -2.264 1.00 87.81 267 ALA A O 1
ATOM 2062 N N . GLY A 1 268 ? -7.282 16.023 -2.235 1.00 94.19 268 GLY A N 1
ATOM 2063 C CA . GLY A 1 268 ? -8.375 15.226 -1.667 1.00 94.19 268 GLY A CA 1
ATOM 2064 C C . GLY A 1 268 ? -8.123 14.767 -0.226 1.00 94.19 268 GLY A C 1
ATOM 2065 O O . GLY A 1 268 ? -8.686 13.763 0.213 1.00 94.19 268 GLY A O 1
ATOM 2066 N N . GLY A 1 269 ? -7.269 15.476 0.522 1.00 96.12 269 GLY A N 1
ATOM 2067 C CA . GLY A 1 269 ? -6.852 15.091 1.874 1.00 96.12 269 GLY A CA 1
ATOM 2068 C C . GLY A 1 269 ? -8.016 14.946 2.863 1.00 96.12 269 GLY A C 1
ATOM 2069 O O . GLY A 1 269 ? -8.080 13.968 3.611 1.00 96.12 269 GLY A O 1
ATOM 2070 N N . GLY A 1 270 ? -8.990 15.859 2.798 1.00 97.50 270 GLY A N 1
ATOM 2071 C CA . GLY A 1 270 ? -10.203 15.796 3.616 1.00 97.50 270 GLY A CA 1
ATOM 2072 C C . GLY A 1 270 ? -11.094 14.588 3.304 1.00 97.50 270 GLY A C 1
ATOM 2073 O O . GLY A 1 270 ? -11.681 14.023 4.223 1.00 97.50 270 GLY A O 1
ATOM 2074 N N . GLU A 1 271 ? -11.174 14.153 2.041 1.00 97.62 271 GLU A N 1
ATOM 2075 C CA . GLU A 1 271 ? -11.929 12.946 1.660 1.00 97.62 271 GLU A CA 1
ATOM 2076 C C . GLU A 1 271 ? -11.257 11.676 2.181 1.00 97.62 271 GLU A C 1
ATOM 2078 O O . GLU A 1 271 ? -11.927 10.761 2.657 1.00 97.62 271 GLU A O 1
ATOM 2083 N N . ILE A 1 272 ? -9.921 11.619 2.108 1.00 98.00 272 ILE A N 1
ATOM 2084 C CA . ILE A 1 272 ? -9.139 10.501 2.651 1.00 98.00 272 ILE A CA 1
ATOM 2085 C C . ILE A 1 272 ? -9.353 10.405 4.161 1.00 98.00 272 ILE A C 1
ATOM 2087 O O . ILE A 1 272 ? -9.626 9.320 4.671 1.00 98.00 272 ILE A O 1
ATOM 2091 N N . ALA A 1 273 ? -9.271 11.534 4.869 1.00 98.38 273 ALA A N 1
ATOM 2092 C CA . ALA A 1 273 ? -9.506 11.571 6.304 1.00 98.38 273 ALA A CA 1
ATOM 2093 C C . ALA A 1 273 ? -10.921 11.097 6.663 1.00 98.38 273 ALA A C 1
ATOM 2095 O O . ALA A 1 273 ? -11.065 10.231 7.525 1.00 98.38 273 ALA A O 1
ATOM 2096 N N . ALA A 1 274 ? -11.948 11.599 5.968 1.00 98.44 274 ALA A N 1
ATOM 2097 C CA . ALA A 1 274 ? -13.329 11.192 6.203 1.00 98.44 274 ALA A CA 1
ATOM 2098 C C . ALA A 1 274 ? -13.541 9.690 5.969 1.00 98.44 274 ALA A C 1
ATOM 2100 O O . ALA A 1 274 ? -14.087 9.016 6.837 1.00 98.44 274 ALA A O 1
ATOM 2101 N N . ALA A 1 275 ? -13.058 9.155 4.844 1.00 98.50 275 ALA A N 1
ATOM 2102 C CA . ALA A 1 275 ? -13.174 7.733 4.529 1.00 98.50 275 ALA A CA 1
ATOM 2103 C C . ALA A 1 275 ? -12.507 6.839 5.584 1.00 98.50 275 ALA A C 1
ATOM 2105 O O . ALA A 1 275 ? -13.023 5.784 5.950 1.00 98.50 275 ALA A O 1
ATOM 2106 N N . ILE A 1 276 ? -11.352 7.256 6.107 1.00 98.62 276 ILE A N 1
ATOM 2107 C CA . ILE A 1 276 ? -10.663 6.471 7.126 1.00 98.62 276 ILE A CA 1
ATOM 2108 C C . ILE A 1 276 ? -11.388 6.543 8.475 1.00 98.62 276 ILE A C 1
ATOM 2110 O O . ILE A 1 276 ? -11.612 5.502 9.092 1.00 98.62 276 ILE A O 1
ATOM 2114 N N . PHE A 1 277 ? -11.758 7.739 8.942 1.00 98.62 277 PHE A N 1
ATOM 2115 C CA . PHE A 1 277 ? -12.394 7.898 10.253 1.00 98.62 277 PHE A CA 1
ATOM 2116 C C . PHE A 1 277 ? -13.798 7.297 10.329 1.00 98.62 277 PHE A C 1
ATOM 2118 O O . PHE A 1 277 ? -14.156 6.769 11.383 1.00 98.62 277 PHE A O 1
ATOM 2125 N N . GLU A 1 278 ? -14.572 7.381 9.247 1.00 98.38 278 GLU A N 1
ATOM 2126 C CA . GLU A 1 278 ? -15.983 6.987 9.240 1.00 98.38 278 GLU A CA 1
ATOM 2127 C C . GLU A 1 278 ? -16.203 5.553 8.725 1.00 98.38 278 GLU A C 1
ATOM 2129 O O . GLU A 1 278 ? -17.174 4.921 9.130 1.00 98.38 278 GLU A O 1
ATOM 2134 N N . ASP A 1 279 ? -15.307 4.996 7.896 1.00 98.38 279 ASP A N 1
ATOM 2135 C CA . ASP A 1 279 ? -15.545 3.688 7.257 1.00 98.38 279 ASP A CA 1
ATOM 2136 C C . ASP A 1 279 ? -14.445 2.651 7.515 1.00 98.38 279 ASP A C 1
ATOM 2138 O O . ASP A 1 279 ? -14.735 1.457 7.519 1.00 98.38 279 ASP A O 1
ATOM 2142 N N . VAL A 1 280 ? -13.189 3.061 7.727 1.00 98.31 280 VAL A N 1
ATOM 2143 C CA . VAL A 1 280 ? -12.065 2.119 7.912 1.00 98.31 280 VAL A CA 1
ATOM 2144 C C . VAL A 1 280 ? -11.806 1.836 9.385 1.00 98.31 280 VAL A C 1
ATOM 2146 O O . VAL A 1 280 ? -11.791 0.677 9.795 1.00 98.31 280 VAL A O 1
ATOM 2149 N N . LEU A 1 281 ? -11.615 2.871 10.207 1.00 98.00 281 LEU A N 1
ATOM 2150 C CA . LEU A 1 281 ? -11.332 2.700 11.633 1.00 98.00 281 LEU A CA 1
ATOM 2151 C C . LEU A 1 281 ? -12.466 1.966 12.382 1.00 98.00 281 LEU A C 1
ATOM 2153 O O . LEU A 1 281 ? -12.150 1.028 13.121 1.00 98.00 281 LEU A O 1
ATOM 2157 N N . PRO A 1 282 ? -13.761 2.259 12.134 1.00 97.62 282 PRO A N 1
ATOM 2158 C CA . PRO A 1 282 ? -14.868 1.483 12.700 1.00 97.62 282 PRO A CA 1
ATOM 2159 C C . PRO A 1 282 ? -14.947 0.037 12.196 1.00 97.62 282 PRO A C 1
ATOM 2161 O O . PRO A 1 282 ? -15.621 -0.787 12.809 1.00 97.62 282 PRO A O 1
ATOM 2164 N N . TYR A 1 283 ? -14.272 -0.291 11.091 1.00 96.25 283 TYR A N 1
ATOM 2165 C CA . TYR A 1 283 ? -14.286 -1.626 10.489 1.00 96.25 283 TYR A CA 1
ATOM 2166 C C . TYR A 1 283 ? -13.233 -2.568 11.081 1.00 96.25 283 TYR A C 1
ATOM 2168 O O . TYR A 1 283 ? -13.327 -3.784 10.921 1.00 96.25 283 TYR A O 1
ATOM 2176 N N . PHE A 1 284 ? -12.247 -2.049 11.818 1.00 95.12 284 PHE A N 1
ATOM 2177 C CA . PHE A 1 284 ? -11.220 -2.881 12.449 1.00 95.12 284 PHE A CA 1
ATOM 2178 C C . PHE A 1 284 ? -11.763 -3.968 13.387 1.00 95.12 284 PHE A C 1
ATOM 2180 O O . PHE A 1 284 ? -11.294 -5.099 13.281 1.00 95.12 284 PHE A O 1
ATOM 2187 N N . PRO A 1 285 ? -12.748 -3.702 14.267 1.00 92.81 285 PRO A N 1
ATOM 2188 C CA . PRO A 1 285 ? -13.362 -4.750 15.079 1.00 92.81 285 PRO A CA 1
ATOM 2189 C C . PRO A 1 285 ? -13.959 -5.893 14.250 1.00 92.81 285 PRO A C 1
ATOM 2191 O O . PRO A 1 285 ? -13.960 -7.028 14.710 1.00 92.81 285 PRO A O 1
ATOM 2194 N N . VAL A 1 286 ? -14.415 -5.624 13.019 1.00 92.00 286 VAL A N 1
ATOM 2195 C CA . VAL A 1 286 ? -14.915 -6.665 12.111 1.00 92.00 286 VAL A CA 1
ATOM 2196 C C . VAL A 1 286 ? -13.760 -7.555 11.661 1.00 92.00 286 VAL A C 1
ATOM 2198 O O . VAL A 1 286 ? -13.830 -8.769 11.835 1.00 92.00 286 VAL A O 1
ATOM 2201 N N . VAL A 1 287 ? -12.677 -6.978 11.133 1.00 92.62 287 VAL A N 1
ATOM 2202 C CA . VAL A 1 287 ? -11.555 -7.747 10.551 1.00 92.62 287 VAL A CA 1
ATOM 2203 C C . VAL A 1 287 ? -10.593 -8.342 11.589 1.00 92.62 287 VAL A C 1
ATOM 2205 O O . VAL A 1 287 ? -9.878 -9.294 11.283 1.00 92.62 287 VAL A O 1
ATOM 2208 N N . LEU A 1 288 ? -10.573 -7.808 12.814 1.00 88.69 288 LEU A N 1
ATOM 2209 C CA . LEU A 1 288 ? -9.738 -8.296 13.922 1.00 88.69 288 LEU A CA 1
ATOM 2210 C C . LEU A 1 288 ? -10.517 -9.097 14.973 1.00 88.69 288 LEU A C 1
ATOM 2212 O O . LEU A 1 288 ? -9.903 -9.735 15.827 1.00 88.69 288 LEU A O 1
ATOM 2216 N N . GLY A 1 289 ? -11.848 -9.040 14.941 1.00 81.19 289 GLY A N 1
ATOM 2217 C CA . GLY A 1 289 ? -12.716 -9.776 15.854 1.00 81.19 289 GLY A CA 1
ATOM 2218 C C . GLY A 1 289 ? -12.750 -11.281 15.572 1.00 81.19 289 GLY A C 1
ATOM 2219 O O . GLY A 1 289 ? -12.173 -11.749 14.585 1.00 81.19 289 GLY A O 1
ATOM 2220 N N . PRO A 1 290 ? -13.437 -12.063 16.426 1.00 73.81 290 PRO A N 1
ATOM 2221 C CA . PRO A 1 290 ? -13.678 -13.475 16.155 1.00 73.81 290 PRO A CA 1
ATOM 2222 C C . PRO A 1 290 ? -14.402 -13.641 14.816 1.00 73.81 290 PRO A C 1
ATOM 2224 O O . PRO A 1 290 ? -15.208 -12.793 14.426 1.00 73.81 290 PRO A O 1
ATOM 2227 N N . ALA A 1 291 ? -14.113 -14.737 14.109 1.00 71.50 291 ALA A N 1
ATOM 2228 C CA . ALA A 1 291 ? -14.812 -15.035 12.868 1.00 71.50 291 ALA A CA 1
ATOM 2229 C C . ALA A 1 291 ? -16.320 -15.127 13.146 1.00 71.50 291 ALA A C 1
ATOM 2231 O O . ALA A 1 291 ? -16.711 -15.822 14.093 1.00 71.50 291 ALA A O 1
ATOM 2232 N N . PRO A 1 292 ? -17.168 -14.435 12.363 1.00 73.81 292 PRO A N 1
ATOM 2233 C CA . PRO A 1 292 ? -18.597 -14.664 12.452 1.00 73.81 292 PRO A CA 1
ATOM 2234 C C . PRO A 1 292 ? -18.876 -16.147 12.161 1.00 73.81 292 PRO A C 1
ATOM 2236 O O . PRO A 1 292 ? -18.120 -16.778 11.413 1.00 73.81 292 PRO A O 1
ATOM 2239 N N . PRO A 1 293 ? -19.933 -16.730 12.753 1.00 73.62 293 PRO A N 1
ATOM 2240 C CA . PRO A 1 293 ? -20.324 -18.093 12.430 1.00 73.62 293 PRO A CA 1
ATOM 2241 C C . PRO A 1 293 ? -20.477 -18.216 10.914 1.00 73.62 293 PRO A C 1
ATOM 2243 O O . PRO A 1 293 ? -21.096 -17.355 10.283 1.00 73.62 293 PRO A O 1
ATOM 2246 N N . ALA A 1 294 ? -19.872 -19.261 10.342 1.00 70.69 294 ALA A N 1
ATOM 2247 C CA . ALA A 1 294 ? -19.914 -19.479 8.905 1.00 70.69 294 ALA A CA 1
ATOM 2248 C C . ALA A 1 294 ? -21.381 -19.455 8.451 1.00 70.69 294 ALA A C 1
ATOM 2250 O O . ALA A 1 294 ? -22.207 -20.152 9.056 1.00 70.69 294 ALA A O 1
ATOM 2251 N N . PRO A 1 295 ? -21.736 -18.651 7.430 1.00 69.06 295 PRO A N 1
ATOM 2252 C CA . PRO A 1 295 ? -23.079 -18.709 6.891 1.00 69.06 295 PRO A CA 1
ATOM 2253 C C . PRO A 1 295 ? -23.351 -20.155 6.456 1.00 69.06 295 PRO A C 1
ATOM 2255 O O . PRO A 1 295 ? -22.433 -20.822 5.966 1.00 69.06 295 PRO A O 1
ATOM 2258 N N . PRO A 1 296 ? -24.578 -20.669 6.648 1.00 75.06 296 PRO A N 1
ATOM 2259 C CA . PRO A 1 296 ? -24.907 -22.017 6.213 1.00 75.06 296 PRO A CA 1
ATOM 2260 C C . PRO A 1 296 ? -24.539 -22.152 4.735 1.00 75.06 296 PRO A C 1
ATOM 2262 O O . PRO A 1 296 ? -24.957 -21.324 3.920 1.00 75.06 296 PRO A O 1
ATOM 2265 N N . GLN A 1 297 ? -23.725 -23.162 4.408 1.00 64.81 297 GLN A N 1
ATOM 2266 C CA . GLN A 1 297 ? -23.341 -23.470 3.033 1.00 64.81 297 GLN A CA 1
ATOM 2267 C C . GLN A 1 297 ? -24.622 -23.701 2.232 1.00 64.81 297 GLN A C 1
ATOM 2269 O O . GLN A 1 297 ? -25.257 -24.750 2.328 1.00 64.81 297 GLN A O 1
ATOM 2274 N N . ARG A 1 298 ? -25.034 -22.699 1.453 1.00 68.75 298 ARG A N 1
ATOM 2275 C CA . ARG A 1 298 ? -26.032 -22.913 0.413 1.00 68.75 298 ARG A CA 1
ATOM 2276 C C . ARG A 1 298 ? -25.312 -23.672 -0.687 1.00 68.75 298 ARG A C 1
ATOM 2278 O O . ARG A 1 298 ? -24.301 -23.186 -1.193 1.00 68.75 298 ARG A O 1
ATOM 2285 N N . LEU A 1 299 ? -25.798 -24.866 -1.021 1.00 70.06 299 LEU A N 1
ATOM 2286 C CA . LEU A 1 299 ? -25.363 -25.552 -2.232 1.00 70.06 299 LEU A CA 1
ATOM 2287 C C . LEU A 1 299 ? -25.567 -24.571 -3.388 1.00 70.06 299 LEU A C 1
ATOM 2289 O O . LEU A 1 299 ? -26.681 -24.100 -3.610 1.00 70.06 299 LEU A O 1
ATOM 2293 N N . ALA A 1 300 ? -24.476 -24.180 -4.040 1.00 68.50 300 ALA A N 1
ATOM 2294 C CA . ALA A 1 300 ? -24.544 -23.258 -5.156 1.00 68.50 300 ALA A CA 1
ATOM 2295 C C . ALA A 1 300 ? -25.274 -23.960 -6.308 1.00 68.50 300 ALA A C 1
ATOM 2297 O O . ALA A 1 300 ? -24.720 -24.848 -6.954 1.00 68.50 300 ALA A O 1
ATOM 2298 N N . GLU A 1 301 ? -26.523 -23.579 -6.556 1.00 68.12 301 GLU A N 1
ATOM 2299 C CA . GLU A 1 301 ? -27.220 -23.944 -7.784 1.00 68.12 301 GLU A CA 1
ATOM 2300 C C . GLU A 1 301 ? -26.653 -23.085 -8.918 1.00 68.12 301 GLU A C 1
ATOM 2302 O O . GLU A 1 301 ? -26.993 -21.913 -9.082 1.00 68.12 301 GLU A O 1
ATOM 2307 N N . ALA A 1 302 ? -25.727 -23.653 -9.689 1.00 72.12 302 ALA A N 1
ATOM 2308 C CA . ALA A 1 302 ? -25.220 -23.012 -10.893 1.00 72.12 302 ALA A CA 1
ATOM 2309 C C . ALA A 1 302 ? -26.192 -23.273 -12.052 1.00 72.12 302 ALA A C 1
ATOM 2311 O O . ALA A 1 302 ? -26.288 -24.390 -12.558 1.00 72.12 302 ALA A O 1
ATOM 2312 N N . THR A 1 303 ? -26.899 -22.235 -12.503 1.00 77.19 303 THR A N 1
ATOM 2313 C CA . THR A 1 303 ? -27.620 -22.287 -13.782 1.00 77.19 303 THR A CA 1
ATOM 2314 C C . THR A 1 303 ? -26.632 -21.979 -14.904 1.00 77.19 303 THR A C 1
ATOM 2316 O O . THR A 1 303 ? -26.195 -20.840 -15.064 1.00 77.19 303 THR A O 1
ATOM 2319 N N . VAL A 1 304 ? -26.246 -23.002 -15.671 1.00 74.69 304 VAL A N 1
ATOM 2320 C CA . VAL A 1 304 ? -25.370 -22.852 -16.841 1.00 74.69 304 VAL A CA 1
ATOM 2321 C C . VAL A 1 304 ? -26.222 -22.492 -18.055 1.00 74.69 304 VAL A C 1
ATOM 2323 O O . VAL A 1 304 ? -26.901 -23.345 -18.624 1.00 74.69 304 VAL A O 1
ATOM 2326 N N . THR A 1 305 ? -26.168 -21.233 -18.483 1.00 77.06 305 THR A N 1
ATOM 2327 C CA . THR A 1 305 ? -26.778 -20.806 -19.749 1.00 77.06 305 THR A CA 1
ATOM 2328 C C . THR A 1 305 ? -25.777 -21.008 -20.884 1.00 77.06 305 THR A C 1
ATOM 2330 O O . THR A 1 305 ? -24.817 -20.253 -21.023 1.00 77.06 305 THR A O 1
ATOM 2333 N N . LEU A 1 306 ? -25.998 -22.030 -21.712 1.00 69.50 306 LEU A N 1
ATOM 2334 C CA . LEU A 1 306 ? -25.237 -22.244 -22.943 1.00 69.50 306 LEU A CA 1
ATOM 2335 C C . LEU A 1 306 ? -25.690 -21.241 -24.009 1.00 69.50 306 LEU A C 1
ATOM 2337 O O . LEU A 1 306 ? -26.793 -21.344 -24.544 1.00 69.50 306 LEU A O 1
ATOM 2341 N N . VAL A 1 307 ? -24.825 -20.285 -24.342 1.00 72.19 307 VAL A N 1
ATOM 2342 C CA . VAL A 1 307 ? -25.047 -19.363 -25.461 1.00 72.19 307 VAL A CA 1
ATOM 2343 C C . VAL A 1 307 ? -24.347 -19.923 -26.695 1.00 72.19 307 VAL A C 1
ATOM 2345 O O . VAL A 1 307 ? -23.124 -20.063 -26.720 1.00 72.19 307 VAL A O 1
ATOM 2348 N N . ARG A 1 308 ? -25.122 -20.253 -27.732 1.00 69.12 308 ARG A N 1
ATOM 2349 C CA . ARG A 1 308 ? -24.581 -20.619 -29.045 1.00 69.12 308 ARG A CA 1
ATOM 2350 C C . ARG A 1 308 ? -24.164 -19.335 -29.762 1.00 69.12 308 ARG A C 1
ATOM 2352 O O . ARG A 1 308 ? -25.018 -18.531 -30.127 1.00 69.12 308 ARG A O 1
ATOM 2359 N N . TRP A 1 309 ? -22.863 -19.133 -29.944 1.00 51.78 309 TRP A N 1
ATOM 2360 C CA . TRP A 1 309 ? -22.357 -18.037 -30.769 1.00 51.78 309 TRP A CA 1
ATOM 2361 C C . TRP A 1 309 ? -22.610 -18.352 -32.253 1.00 51.78 309 TRP A C 1
ATOM 2363 O O . TRP A 1 309 ? -22.295 -19.460 -32.682 1.00 51.78 309 TRP A O 1
ATOM 2373 N N . PRO A 1 310 ? -23.163 -17.418 -33.048 1.00 72.94 310 PRO A N 1
ATOM 2374 C CA . PRO A 1 310 ? -23.593 -17.671 -34.428 1.00 72.94 310 PRO A CA 1
ATOM 2375 C C . PRO A 1 310 ? -22.447 -17.741 -35.460 1.00 72.94 310 PRO A C 1
ATOM 2377 O O . PRO A 1 310 ? -22.693 -17.577 -36.649 1.00 72.94 310 PRO A O 1
ATOM 2380 N N . TYR A 1 311 ? -21.206 -17.987 -35.035 1.00 55.91 311 TYR A N 1
ATOM 2381 C CA . TYR A 1 311 ? -20.040 -18.077 -35.921 1.00 55.91 311 TYR A CA 1
ATOM 2382 C C . TYR A 1 311 ? -19.396 -19.465 -35.838 1.00 55.91 311 TYR A C 1
ATOM 2384 O O . TYR A 1 311 ? -18.267 -19.619 -35.376 1.00 55.91 311 TYR A O 1
ATOM 2392 N N . THR A 1 312 ? -20.147 -20.474 -36.269 1.00 50.97 312 THR A N 1
ATOM 2393 C CA . THR A 1 312 ? -19.651 -21.784 -36.723 1.00 50.97 312 THR A CA 1
ATOM 2394 C C . THR A 1 312 ? -20.476 -22.185 -37.926 1.00 50.97 312 THR A C 1
ATOM 2396 O O . THR A 1 312 ? -19.881 -22.612 -38.933 1.00 50.97 312 THR A O 1
#

Solvent-accessible surface area (backbone atoms only — not comparable to full-atom values): 16394 Å² total; per-residue (Å²): 112,79,61,58,56,66,64,35,50,61,43,44,53,51,16,52,50,29,42,77,72,66,27,55,54,39,15,52,60,37,41,55,58,37,45,25,56,49,42,6,51,49,51,35,62,71,40,56,75,82,47,34,68,30,60,71,46,38,55,49,53,54,58,69,44,38,70,77,54,53,80,47,62,72,53,45,78,51,81,78,42,74,48,38,40,49,36,56,32,14,53,35,42,42,31,42,52,48,22,44,53,28,47,60,46,10,57,59,48,14,75,76,70,43,20,50,60,11,32,26,29,40,19,30,16,52,28,26,53,52,49,37,52,54,54,61,66,48,78,60,47,61,86,83,39,52,78,74,69,58,41,91,50,66,70,58,45,50,52,56,47,52,56,48,56,75,57,61,40,81,67,54,39,68,81,40,40,74,55,55,54,54,38,51,51,29,43,50,51,15,49,55,27,42,76,38,58,20,32,49,17,13,49,50,28,37,45,56,26,48,30,51,48,43,39,69,78,41,70,88,49,60,26,53,44,69,58,38,51,56,54,44,54,56,49,51,55,53,52,73,70,44,70,54,57,46,45,46,58,45,28,50,53,40,45,20,49,54,26,18,63,46,85,51,72,90,76,40,16,26,31,52,15,30,17,29,66,72,58,35,61,73,40,45,62,65,58,59,35,78,77,72,80,77,73,80,84,68,80,81,83,78,83,82,81,86,78,84,71,95,85,124

Radius of gyration: 21.12 Å; Cα contacts (8 Å, |Δi|>4): 405; chains: 1; bounding box: 52×48×63 Å

Foldseek 3Di:
DVVLCVVLVVLLVLLVVCVVVVLPLLSLLSCLVSLLSVQLVVQLVVPPPVLSQDLVSLVVLLVVCCVVLVVLQQQADDPLLQQAFLSLLLLLSLLSLVLVVLSVVLNVVCVVPTSSSSSSSPSSSVSSVVSNVVSSPDDGDPPQAPAQDFDQCLVVLVVLVVLLVVLCDPPLCVVPVVLSVQLVVLSVSLVSCSVRHSNSNNLLSSLVSQLSSQCSVDPPQFDALVRLVVLLVVVCVVLVPDSHRCVSLSNLSSQLNSLNPDPDVVSVSRSSNRSSSPTRSVCCCVRRPDPDPPDPDDPDPDDDDDDDDPPD